Protein AF-A0A9D4WZR3-F1 (afdb_monomer)

Organism: Pisum sativum (NCBI:txid3888)

Solvent-accessible surface area (backbone atoms only — not comparable to full-atom values): 17940 Å² total; per-residue (Å²): 111,93,63,58,81,54,51,70,43,23,72,52,32,34,39,34,33,41,36,28,42,28,35,66,89,17,44,37,60,49,50,39,55,34,47,94,92,49,67,9,50,54,54,55,49,49,51,53,49,43,55,51,22,74,76,64,66,29,48,40,31,41,29,42,32,35,42,44,83,76,41,36,36,33,28,73,51,93,63,86,40,75,34,45,84,41,71,51,97,87,68,50,82,40,65,48,78,59,64,71,46,78,47,85,48,79,80,55,44,58,61,57,52,48,49,24,56,49,42,56,49,57,79,52,86,68,96,65,74,51,65,42,65,28,30,38,42,37,35,45,35,35,36,41,52,59,46,101,84,64,55,64,42,61,8,35,41,36,46,31,36,47,32,33,73,58,76,58,82,80,47,97,53,72,69,70,57,42,54,46,44,52,42,47,50,47,34,55,47,34,44,53,49,33,49,53,35,54,65,67,69,51,90,80,63,57,34,84,72,24,57,62,28,44,75,39,37,44,42,60,63,23,48,19,46,62,46,80,46,76,26,57,36,91,90,41,60,71,53,30,52,53,35,52,54,50,52,63,55,51,70,65,53,64,53,59,61,72,65,75,78,65,72,76,70,72,79,70,79,71,57,62,64,62,53,50,52,54,52,54,56,60,65,69,72,76,80,83,85,89,77,91,86,88,86,91,81,86,83,87,85,89,79,88,78,89,85,91,80,85,89,134

pLDDT: mean 80.52, std 19.66, range [28.06, 97.25]

Nearest PDB structures (foldseek):
  4hna-assembly1_K  TM=9.019E-01  e=5.950E-25  Homo sapiens
  3j8y-assembly1_K  TM=9.102E-01  e=2.055E-24  Homo sapiens
  8ixd-assembly1_Y  TM=9.000E-01  e=1.623E-24  Homo sapiens
  5hnz-assembly1_K  TM=8.900E-01  e=1.138E-23  Drosophila melanogaster
  5hnx-assembly1_K  TM=8.863E-01  e=1.138E-23  Drosophila melanogaster

Mean predicted aligned error: 12.27 Å

Structure (mmCIF, N/CA/C/O backbone):
data_AF-A0A9D4WZR3-F1
#
_entry.id   AF-A0A9D4WZR3-F1
#
loop_
_atom_site.group_PDB
_atom_site.id
_atom_site.type_symbol
_atom_site.label_atom_id
_atom_site.label_alt_id
_atom_site.label_comp_id
_atom_site.label_asym_id
_atom_site.label_entity_id
_atom_site.label_se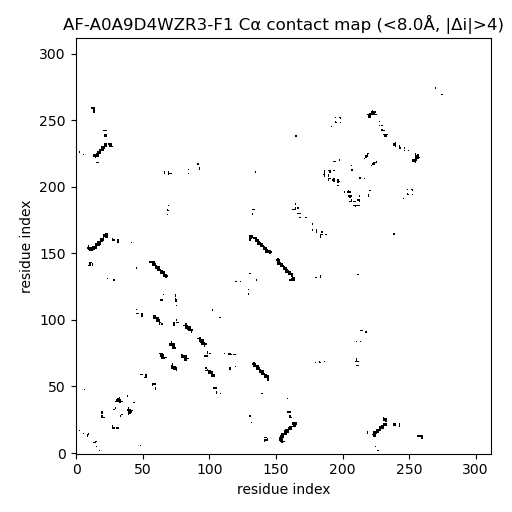q_id
_atom_site.pdbx_PDB_ins_code
_atom_site.Cartn_x
_atom_site.Cartn_y
_atom_site.Cartn_z
_atom_site.occupancy
_atom_site.B_iso_or_equiv
_atom_site.auth_seq_id
_atom_site.auth_comp_id
_atom_site.auth_asym_id
_atom_site.auth_atom_id
_atom_site.pdbx_PDB_model_num
ATOM 1 N N . THR A 1 1 ? -11.201 14.127 -3.549 1.00 56.31 1 THR A N 1
ATOM 2 C CA . THR A 1 1 ? -10.221 13.131 -4.036 1.00 56.31 1 THR A CA 1
ATOM 3 C C . THR A 1 1 ? -10.887 11.768 -4.080 1.00 56.31 1 THR A C 1
ATOM 5 O O . THR A 1 1 ? -11.702 11.494 -3.209 1.00 56.31 1 THR A O 1
ATOM 8 N N . GLU A 1 2 ? -10.550 10.917 -5.052 1.00 74.94 2 GLU A N 1
ATOM 9 C CA . GLU A 1 2 ? -11.117 9.557 -5.239 1.00 74.94 2 GLU A CA 1
ATOM 10 C C . GLU A 1 2 ? -10.943 8.620 -4.025 1.00 74.94 2 GLU A C 1
ATOM 12 O O . GLU A 1 2 ? -11.621 7.607 -3.901 1.00 74.94 2 GLU A O 1
ATOM 17 N N . VAL A 1 3 ? -10.058 8.977 -3.088 1.00 78.50 3 VAL A N 1
ATOM 18 C CA . VAL A 1 3 ? -9.842 8.254 -1.824 1.00 78.50 3 VAL A CA 1
ATOM 19 C C . VAL A 1 3 ? -10.892 8.614 -0.760 1.00 78.50 3 VAL A C 1
ATOM 21 O O . VAL A 1 3 ? -11.235 7.789 0.084 1.00 78.50 3 VAL A O 1
ATOM 24 N N . SER A 1 4 ? -11.449 9.830 -0.796 1.00 81.12 4 SER A N 1
ATOM 25 C CA . SER A 1 4 ? -12.407 10.321 0.208 1.00 81.12 4 SER A CA 1
ATOM 26 C C . SER A 1 4 ? -13.653 9.430 0.369 1.00 81.12 4 SER A C 1
ATOM 28 O O . SER A 1 4 ? -14.014 9.162 1.514 1.00 81.12 4 SER A O 1
ATOM 30 N N . PRO A 1 5 ? -14.259 8.873 -0.701 1.00 83.94 5 PRO A N 1
ATOM 31 C CA . PRO A 1 5 ? -15.381 7.939 -0.577 1.00 83.94 5 PRO A CA 1
ATOM 32 C C . PRO A 1 5 ? -15.050 6.627 0.148 1.00 83.94 5 PRO A C 1
ATOM 34 O O . PRO A 1 5 ? -15.957 5.932 0.597 1.00 83.94 5 PRO A O 1
ATOM 37 N N . MET A 1 6 ? -13.771 6.248 0.259 1.00 83.69 6 MET A N 1
ATOM 38 C CA . MET A 1 6 ? -13.356 5.028 0.964 1.00 83.69 6 MET A CA 1
ATOM 39 C C . MET A 1 6 ? -13.276 5.245 2.483 1.00 83.69 6 MET A C 1
ATOM 41 O O . MET A 1 6 ? -13.465 4.293 3.239 1.00 83.69 6 MET A O 1
ATOM 45 N N . MET A 1 7 ? -13.056 6.490 2.923 1.00 84.62 7 MET A N 1
ATOM 46 C CA . MET A 1 7 ? -12.806 6.851 4.325 1.00 84.62 7 MET A CA 1
ATOM 47 C C . MET A 1 7 ? -13.918 6.418 5.285 1.00 84.62 7 MET A C 1
ATOM 49 O O . MET A 1 7 ? -13.602 5.727 6.252 1.00 84.62 7 MET A O 1
ATOM 53 N N . PRO A 1 8 ? -15.213 6.694 5.028 1.00 87.38 8 PRO A N 1
ATOM 54 C CA . PRO A 1 8 ? -16.275 6.313 5.961 1.00 87.38 8 PRO A CA 1
ATOM 55 C C . PRO A 1 8 ? -16.384 4.800 6.183 1.00 87.38 8 PRO A C 1
ATOM 57 O O . PRO A 1 8 ? -16.833 4.348 7.232 1.00 87.38 8 PRO A O 1
ATOM 60 N N . HIS A 1 9 ? -15.977 3.986 5.208 1.00 89.12 9 HIS A N 1
ATOM 61 C CA . HIS A 1 9 ? -16.064 2.531 5.325 1.00 89.12 9 HIS A CA 1
ATOM 62 C C . HIS A 1 9 ? -14.989 1.951 6.243 1.00 89.12 9 HIS A C 1
ATOM 64 O O . HIS A 1 9 ? -15.235 0.929 6.878 1.00 89.12 9 HIS A O 1
ATOM 70 N N . ILE A 1 10 ? -13.844 2.622 6.374 1.00 91.62 10 ILE A N 1
ATOM 71 C CA . ILE A 1 10 ? -12.780 2.214 7.298 1.00 91.62 10 ILE A CA 1
ATOM 72 C C . ILE A 1 10 ? -13.279 2.274 8.746 1.00 91.62 10 ILE A C 1
ATOM 74 O O . ILE A 1 10 ? -13.073 1.334 9.506 1.00 91.62 10 ILE A O 1
ATOM 78 N N . PHE A 1 11 ? -14.050 3.303 9.104 1.00 91.19 11 PHE A N 1
ATOM 79 C CA . PHE A 1 11 ? -14.678 3.418 10.429 1.00 91.19 11 PHE A CA 1
ATOM 80 C C . PHE A 1 11 ? -15.753 2.357 10.700 1.00 91.19 11 PHE A C 1
ATOM 82 O O . PHE A 1 11 ? -16.102 2.116 11.849 1.00 91.19 11 PHE A O 1
ATOM 89 N N . ASN A 1 12 ? -16.241 1.689 9.653 1.00 89.25 12 ASN A N 1
ATOM 90 C CA . ASN A 1 12 ? -17.168 0.564 9.755 1.00 89.25 12 ASN A CA 1
ATOM 91 C C . ASN A 1 12 ? -16.445 -0.797 9.724 1.00 89.25 12 ASN A C 1
ATOM 93 O O . ASN A 1 12 ? -17.082 -1.826 9.533 1.00 89.25 12 ASN A O 1
ATOM 97 N N . GLY A 1 13 ? -15.117 -0.832 9.863 1.00 89.50 13 GLY A N 1
ATOM 98 C CA . GLY A 1 13 ? -14.352 -2.080 9.852 1.00 89.50 13 GLY A CA 1
ATOM 99 C C . GLY A 1 13 ? -14.045 -2.637 8.461 1.00 89.50 13 GLY A C 1
ATOM 100 O O . GLY A 1 13 ? -13.596 -3.774 8.343 1.00 89.50 13 GLY A O 1
ATOM 101 N N . CYS A 1 14 ? -14.282 -1.876 7.387 1.00 90.81 14 CYS A N 1
ATOM 102 C CA . CYS A 1 14 ? -13.879 -2.299 6.049 1.00 90.81 14 CYS A CA 1
ATOM 103 C C . CYS A 1 14 ? -12.402 -1.983 5.791 1.00 90.81 14 CYS A C 1
ATOM 105 O O . CYS A 1 14 ? -11.889 -0.938 6.190 1.00 90.81 14 CYS A O 1
ATOM 107 N N . ASN A 1 15 ? -11.747 -2.852 5.024 1.00 92.56 15 ASN A N 1
ATOM 108 C CA . ASN A 1 15 ? -10.401 -2.595 4.531 1.00 92.56 15 ASN A CA 1
ATOM 109 C C . ASN A 1 15 ? -10.446 -1.847 3.194 1.00 92.56 15 ASN A C 1
ATOM 111 O O . ASN A 1 15 ? -11.324 -2.068 2.351 1.00 92.56 15 ASN A O 1
ATOM 115 N N . ALA A 1 16 ? -9.479 -0.959 3.012 1.00 94.19 16 ALA A N 1
ATOM 116 C CA . ALA A 1 16 ? -9.240 -0.214 1.794 1.00 94.19 16 ALA A CA 1
ATOM 117 C C . ALA A 1 16 ? -7.743 -0.215 1.480 1.00 94.19 16 ALA A C 1
ATOM 119 O O . ALA A 1 16 ? -6.901 -0.158 2.373 1.00 94.19 16 ALA A O 1
ATOM 120 N N . THR A 1 17 ? -7.406 -0.240 0.200 1.00 94.81 17 THR A N 1
ATOM 121 C CA . THR A 1 17 ? -6.033 -0.208 -0.286 1.00 94.81 17 THR A CA 1
ATOM 122 C C . THR A 1 17 ? -5.936 0.765 -1.446 1.00 94.81 17 THR A C 1
ATOM 124 O O . THR A 1 17 ? -6.691 0.670 -2.411 1.00 94.81 17 THR A O 1
ATOM 127 N N . VAL A 1 18 ? -4.982 1.684 -1.372 1.00 96.00 18 VAL A N 1
ATOM 128 C CA . VAL A 1 18 ? -4.597 2.563 -2.472 1.00 96.00 18 VAL A CA 1
ATOM 129 C C . VAL A 1 18 ? -3.141 2.277 -2.785 1.00 96.00 18 VAL A C 1
ATOM 131 O O . VAL A 1 18 ? -2.300 2.335 -1.891 1.00 96.00 18 VAL A O 1
ATOM 134 N N . PHE A 1 19 ? -2.824 1.973 -4.039 1.00 95.25 19 PHE A N 1
ATOM 135 C CA . PHE A 1 19 ? -1.441 1.752 -4.452 1.00 95.25 19 PHE A CA 1
ATOM 136 C C . PHE A 1 19 ? -1.088 2.568 -5.691 1.00 95.25 19 PHE A C 1
ATOM 138 O O . PHE A 1 19 ? -1.876 2.660 -6.633 1.00 95.25 19 PHE A O 1
ATOM 145 N N . ALA A 1 20 ? 0.099 3.169 -5.678 1.00 95.75 20 ALA A N 1
ATOM 146 C CA . ALA A 1 20 ? 0.645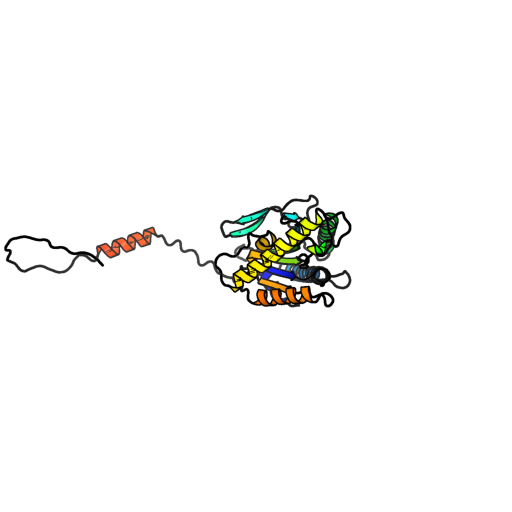 3.927 -6.795 1.00 95.75 20 ALA A CA 1
ATOM 147 C C . ALA A 1 20 ? 1.547 3.014 -7.628 1.00 95.75 20 ALA A C 1
ATOM 149 O O . ALA A 1 20 ? 2.386 2.300 -7.083 1.00 95.75 20 ALA A O 1
ATOM 150 N N . TYR A 1 21 ? 1.368 3.028 -8.948 1.00 95.00 21 TYR A N 1
ATOM 151 C CA . TYR A 1 21 ? 2.077 2.153 -9.879 1.00 95.00 21 TYR A CA 1
ATOM 152 C C . TYR A 1 21 ? 2.517 2.921 -11.126 1.00 95.00 21 TYR A C 1
ATOM 154 O O . TYR A 1 21 ? 1.736 3.678 -11.695 1.00 95.00 21 TYR A O 1
ATOM 162 N N . GLY A 1 22 ? 3.754 2.698 -11.564 1.00 93.44 22 GLY A N 1
ATOM 163 C CA . GLY A 1 22 ? 4.367 3.389 -12.698 1.00 93.44 22 GLY A CA 1
ATOM 164 C C . GLY A 1 22 ? 5.893 3.376 -12.628 1.00 93.44 22 GLY A C 1
ATOM 165 O O . GLY A 1 22 ? 6.477 2.899 -11.648 1.00 93.44 22 GLY A O 1
ATOM 166 N N . ALA A 1 23 ? 6.542 3.940 -13.642 1.00 90.44 23 ALA A N 1
ATOM 167 C CA . ALA A 1 23 ? 8.002 3.960 -13.743 1.00 90.44 23 ALA A CA 1
ATOM 168 C C . ALA A 1 23 ? 8.643 4.841 -12.665 1.00 90.44 23 ALA A C 1
ATOM 170 O O . ALA A 1 23 ? 7.982 5.681 -12.037 1.00 90.44 23 ALA A O 1
ATOM 171 N N . THR A 1 24 ? 9.925 4.659 -12.391 1.00 88.12 24 THR A N 1
ATOM 172 C CA . THR A 1 24 ? 10.701 5.599 -11.574 1.00 88.12 24 THR A CA 1
ATOM 173 C C . THR A 1 24 ? 10.609 7.011 -12.157 1.00 88.12 24 THR A C 1
ATOM 175 O O . THR A 1 24 ? 10.517 7.208 -13.363 1.00 88.12 24 THR A O 1
ATOM 178 N N . GLY A 1 25 ? 10.487 8.015 -11.286 1.00 86.62 25 GLY A N 1
ATOM 179 C CA . GLY A 1 25 ? 10.268 9.403 -11.711 1.00 86.62 25 GLY A CA 1
ATOM 180 C C . GLY A 1 25 ? 8.856 9.739 -12.220 1.00 86.62 25 GLY A C 1
ATOM 181 O O . GLY A 1 25 ? 8.561 10.911 -12.414 1.00 86.62 25 GLY A O 1
ATOM 182 N N . SER A 1 26 ? 7.935 8.774 -12.359 1.00 91.12 26 SER A N 1
ATOM 183 C CA . SER A 1 26 ? 6.552 9.044 -12.816 1.00 91.12 26 SER A CA 1
ATOM 184 C C . SER A 1 26 ? 5.646 9.753 -11.795 1.00 91.12 26 SER A C 1
ATOM 186 O O . SER A 1 26 ? 4.499 10.065 -12.105 1.00 91.12 26 SER A O 1
ATOM 188 N N . GLY A 1 27 ? 6.126 9.992 -10.568 1.00 92.44 27 GLY A N 1
ATOM 189 C CA . GLY A 1 27 ? 5.372 10.700 -9.526 1.00 92.44 27 GLY A CA 1
ATOM 190 C C . GLY A 1 27 ? 4.633 9.819 -8.511 1.00 92.44 27 GLY A C 1
ATOM 191 O O . GLY A 1 27 ? 3.780 10.334 -7.790 1.00 92.44 27 GLY A O 1
ATOM 192 N N . LYS A 1 28 ? 4.963 8.522 -8.392 1.00 94.12 28 LYS A N 1
ATOM 193 C CA . LYS A 1 28 ? 4.389 7.615 -7.369 1.00 94.12 28 LYS A CA 1
ATOM 194 C C . LYS A 1 28 ? 4.551 8.157 -5.944 1.00 94.12 28 LYS A C 1
ATOM 196 O O . LYS A 1 28 ? 3.568 8.442 -5.262 1.00 94.12 28 LYS A O 1
ATOM 201 N N . THR A 1 29 ? 5.797 8.394 -5.540 1.00 92.62 29 THR A N 1
ATOM 202 C CA . THR A 1 29 ? 6.142 8.908 -4.211 1.00 92.62 29 THR A CA 1
ATOM 203 C C . THR A 1 29 ? 5.629 10.327 -3.993 1.00 92.62 29 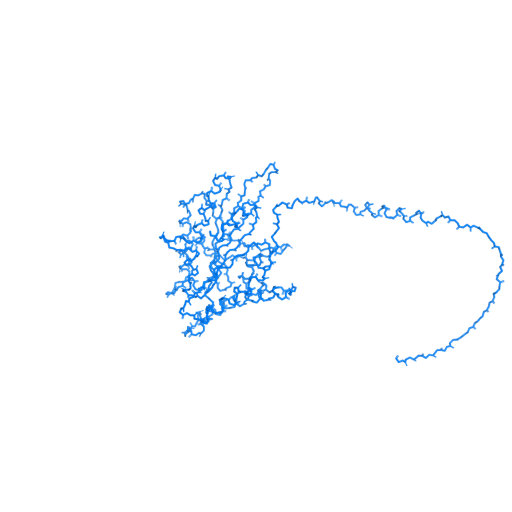THR A C 1
ATOM 205 O O . THR A 1 29 ? 5.145 10.628 -2.908 1.00 92.62 29 THR A O 1
ATOM 208 N N . TYR A 1 30 ? 5.639 11.180 -5.024 1.00 93.69 30 TYR A N 1
ATOM 209 C CA . TYR A 1 30 ? 5.023 12.510 -4.950 1.00 93.69 30 TYR A CA 1
ATOM 210 C C . TYR A 1 30 ? 3.512 12.415 -4.691 1.00 93.69 30 TYR A C 1
ATOM 212 O O . TYR A 1 30 ? 2.975 13.133 -3.861 1.00 93.69 30 TYR A O 1
ATOM 220 N N . THR A 1 31 ? 2.822 11.472 -5.330 1.00 95.06 31 THR A N 1
ATOM 221 C CA . THR A 1 31 ? 1.384 11.270 -5.111 1.00 95.06 31 THR A CA 1
ATOM 222 C C . THR A 1 31 ? 1.095 10.727 -3.709 1.00 95.06 31 THR A C 1
ATOM 224 O O . THR A 1 31 ? 0.155 11.171 -3.049 1.00 95.06 31 THR A O 1
ATOM 227 N N . MET A 1 32 ? 1.899 9.771 -3.235 1.00 95.06 32 MET A N 1
ATOM 228 C CA . MET A 1 32 ? 1.687 9.132 -1.934 1.00 95.06 32 MET A CA 1
ATOM 229 C C . MET A 1 32 ? 2.146 9.990 -0.756 1.00 95.06 32 MET A C 1
ATOM 231 O O . MET A 1 32 ? 1.374 10.215 0.173 1.00 95.06 32 MET A O 1
ATOM 235 N N . GLN A 1 33 ? 3.385 10.471 -0.778 1.00 93.56 33 GLN A N 1
ATOM 236 C CA . GLN A 1 33 ? 4.000 11.218 0.322 1.00 93.56 33 GLN A CA 1
ATOM 237 C C . GLN A 1 33 ? 3.812 12.728 0.147 1.00 93.56 33 GLN A C 1
ATOM 239 O O . GLN A 1 33 ? 3.424 13.409 1.099 1.00 93.56 33 GLN A O 1
ATOM 244 N N . GLY A 1 34 ? 4.006 13.223 -1.079 1.00 92.31 34 GLY A N 1
ATOM 245 C CA . GLY A 1 34 ? 4.014 14.650 -1.401 1.00 92.31 34 GLY A CA 1
ATOM 246 C C . GLY A 1 34 ? 5.301 15.353 -0.992 1.00 92.31 34 GLY A C 1
ATOM 247 O O . GLY A 1 34 ? 6.332 14.723 -0.758 1.00 92.31 34 GLY A O 1
ATOM 248 N N . THR A 1 35 ? 5.221 16.674 -0.921 1.00 90.19 35 THR A N 1
ATOM 249 C CA . THR A 1 35 ? 6.244 17.568 -0.370 1.00 90.19 35 THR A CA 1
ATOM 250 C C . THR A 1 35 ? 5.664 18.334 0.820 1.00 90.19 35 THR A C 1
ATOM 252 O O . THR A 1 35 ? 4.466 18.253 1.089 1.00 90.19 35 THR A O 1
ATOM 255 N N . GLU A 1 36 ? 6.497 19.094 1.533 1.00 86.00 36 GLU A N 1
ATOM 256 C CA . GLU A 1 36 ? 6.031 19.955 2.632 1.00 86.00 36 GLU A CA 1
ATOM 257 C C . GLU A 1 36 ? 5.012 21.003 2.152 1.00 86.00 36 GLU A C 1
ATOM 259 O O . GLU A 1 36 ? 4.016 21.257 2.823 1.00 86.00 36 GLU A O 1
ATOM 264 N N . GLU A 1 37 ? 5.217 21.559 0.956 1.00 90.94 37 GLU A N 1
ATOM 265 C CA . GLU A 1 37 ? 4.302 22.527 0.334 1.00 90.94 37 GLU A CA 1
ATOM 266 C C . GLU A 1 37 ? 3.055 21.863 -0.273 1.00 90.94 37 GLU A C 1
ATOM 268 O O . GLU A 1 37 ? 1.977 22.461 -0.336 1.00 90.94 37 GLU A O 1
ATOM 273 N N . HIS A 1 38 ? 3.193 20.622 -0.745 1.00 92.12 38 HIS A N 1
ATOM 274 C CA . HIS A 1 38 ? 2.149 19.878 -1.445 1.00 92.12 38 HIS A CA 1
ATOM 275 C C . HIS A 1 38 ? 1.978 18.489 -0.819 1.00 92.12 38 HIS A C 1
ATOM 277 O O . HIS A 1 38 ? 2.527 17.510 -1.337 1.00 92.12 38 HIS A O 1
ATOM 283 N N . PRO A 1 39 ? 1.227 18.379 0.294 1.00 92.94 39 PRO A N 1
ATOM 284 C CA . PRO A 1 39 ? 1.064 17.120 1.009 1.00 92.94 39 PRO A CA 1
ATOM 285 C C . PRO A 1 39 ? 0.380 16.061 0.138 1.00 92.94 39 PRO A C 1
ATOM 287 O O . PRO A 1 39 ? -0.642 16.316 -0.502 1.00 92.94 39 PRO A O 1
ATOM 290 N N . GLY A 1 40 ? 0.941 14.852 0.141 1.00 94.75 40 GLY A N 1
ATOM 291 C CA . GLY A 1 40 ? 0.429 13.719 -0.625 1.00 94.75 40 GLY A CA 1
ATOM 292 C C . GLY A 1 40 ? -0.728 12.998 0.064 1.00 94.75 40 GLY A C 1
ATOM 293 O O . GLY A 1 40 ? -1.193 13.375 1.144 1.00 94.75 40 GLY A O 1
ATOM 294 N N . LEU A 1 41 ? -1.179 11.905 -0.555 1.00 94.81 41 LEU A N 1
ATOM 295 C CA . LEU A 1 41 ? -2.318 11.116 -0.084 1.00 94.81 41 LEU A CA 1
ATOM 296 C C . LEU A 1 41 ? -2.176 10.631 1.362 1.00 94.81 41 LEU A C 1
ATOM 298 O O . LEU A 1 41 ? -3.174 10.628 2.072 1.00 94.81 41 LEU A O 1
ATOM 302 N N . ILE A 1 42 ? -0.976 10.255 1.809 1.00 95.19 42 ILE A N 1
ATOM 303 C CA . ILE A 1 42 ? -0.722 9.783 3.178 1.00 95.19 42 ILE A CA 1
ATOM 304 C C . ILE A 1 42 ? -1.045 10.872 4.207 1.00 95.19 42 ILE A C 1
ATOM 306 O O . ILE A 1 42 ? -1.818 10.629 5.133 1.00 95.19 42 ILE A O 1
ATOM 310 N N . HIS A 1 43 ? -0.509 12.080 4.022 1.00 94.56 43 HIS A N 1
ATOM 311 C CA . HIS A 1 43 ? -0.742 13.208 4.928 1.00 94.56 43 HIS A CA 1
ATOM 312 C C . HIS A 1 43 ? -2.221 13.616 4.945 1.00 94.56 43 HIS A C 1
ATOM 314 O O . HIS A 1 43 ? -2.809 13.805 6.011 1.00 94.56 43 HIS A O 1
ATOM 320 N N . LEU A 1 44 ? -2.840 13.699 3.762 1.00 93.94 44 LEU A N 1
ATOM 321 C CA . LEU A 1 44 ? -4.250 14.067 3.617 1.00 93.94 44 LEU A CA 1
ATOM 322 C C . LEU A 1 44 ? -5.189 13.013 4.227 1.00 93.94 44 LEU A C 1
ATOM 324 O O . LEU A 1 44 ? -6.158 13.365 4.900 1.00 93.94 44 LEU A O 1
ATOM 328 N N . ALA A 1 45 ? -4.896 11.726 4.016 1.00 94.56 45 ALA A N 1
ATOM 329 C CA . ALA A 1 45 ? -5.629 10.609 4.604 1.00 94.56 45 ALA A CA 1
ATOM 330 C C . ALA A 1 45 ? -5.546 10.635 6.130 1.00 94.56 45 ALA A C 1
ATOM 332 O O . ALA A 1 45 ? -6.576 10.560 6.797 1.00 94.56 45 ALA A O 1
ATOM 333 N N . MET A 1 46 ? -4.336 10.785 6.674 1.00 94.88 46 MET A N 1
ATOM 334 C CA . MET A 1 46 ? -4.126 10.798 8.117 1.00 94.88 46 MET A CA 1
ATOM 335 C C . MET A 1 46 ? -4.840 11.974 8.783 1.00 94.88 46 MET A C 1
ATOM 337 O O . MET A 1 46 ? -5.546 11.777 9.768 1.00 94.88 46 MET A O 1
ATOM 341 N N . SER A 1 47 ? -4.721 13.179 8.218 1.00 94.06 47 SER A N 1
ATOM 342 C CA . SER A 1 47 ? -5.401 14.369 8.737 1.00 94.06 47 SER A CA 1
ATOM 343 C C . SER A 1 47 ? -6.920 14.170 8.815 1.00 94.06 47 SER A C 1
ATOM 345 O O . SER A 1 47 ? -7.532 14.465 9.843 1.00 94.06 47 SER A O 1
ATOM 347 N N . ASN A 1 48 ? -7.524 13.602 7.766 1.00 93.56 48 ASN A N 1
ATOM 348 C CA . ASN A 1 48 ? -8.959 13.330 7.730 1.00 93.56 48 ASN A CA 1
ATOM 349 C C . ASN A 1 48 ? -9.369 12.246 8.743 1.00 93.56 48 ASN A C 1
ATOM 351 O O . ASN A 1 48 ? -10.331 12.427 9.487 1.00 93.56 48 ASN A O 1
ATOM 355 N N . ILE A 1 49 ? -8.607 11.150 8.822 1.00 94.44 49 ILE A N 1
ATOM 356 C CA . ILE A 1 49 ? -8.868 10.057 9.766 1.00 94.44 49 ILE A CA 1
ATOM 357 C C . ILE A 1 49 ? -8.774 10.553 11.210 1.00 94.44 49 ILE A C 1
ATOM 359 O O . ILE A 1 49 ? -9.688 10.297 11.986 1.00 94.44 49 ILE A O 1
ATOM 363 N N . ILE A 1 50 ? -7.726 11.302 11.569 1.00 94.44 50 ILE A N 1
ATOM 364 C CA . ILE A 1 50 ? -7.573 11.874 12.916 1.00 94.44 50 ILE A CA 1
ATOM 365 C C . ILE A 1 50 ? -8.759 12.782 13.251 1.00 94.44 50 ILE A C 1
ATOM 367 O O . ILE A 1 50 ? -9.326 12.659 14.335 1.00 94.44 50 ILE A O 1
ATOM 371 N N . TYR A 1 51 ? -9.173 13.648 12.321 1.00 93.56 51 TYR A N 1
ATOM 372 C CA . TYR A 1 51 ? -10.327 14.524 12.521 1.00 93.56 51 TYR A CA 1
ATOM 373 C C . TYR A 1 51 ? -11.612 13.731 12.821 1.00 93.56 51 TYR A C 1
ATOM 375 O O . TYR A 1 51 ? -12.343 14.053 13.756 1.00 93.56 51 TYR A O 1
ATOM 383 N N . ILE A 1 52 ? -11.883 12.652 12.079 1.00 92.31 52 ILE A N 1
ATOM 384 C CA . ILE A 1 52 ? -13.054 11.799 12.332 1.00 92.31 52 ILE A CA 1
ATOM 385 C C . ILE A 1 52 ? -12.898 11.016 13.647 1.00 92.31 52 ILE A C 1
ATOM 387 O O . ILE A 1 52 ? -13.864 10.890 14.402 1.00 92.31 52 ILE A O 1
ATOM 391 N N . CYS A 1 53 ? -11.701 10.520 13.966 1.00 92.62 53 CYS A N 1
ATOM 392 C CA . CYS A 1 53 ? -11.425 9.836 15.231 1.00 92.62 53 CYS A CA 1
ATOM 393 C C . CYS A 1 53 ? -11.693 10.738 16.440 1.00 92.62 53 CYS A C 1
ATOM 395 O O . CYS A 1 53 ? -12.341 10.300 17.386 1.00 92.62 53 CYS A O 1
ATOM 397 N N . GLN A 1 54 ? -11.302 12.013 16.381 1.00 91.56 54 GLN A N 1
ATOM 398 C CA . GLN A 1 54 ? -11.589 12.989 17.437 1.00 91.56 54 GLN A CA 1
ATOM 399 C C . GLN A 1 54 ? -13.094 13.212 17.647 1.00 91.56 54 GLN A C 1
ATOM 401 O O . GLN A 1 54 ? -13.535 13.381 18.780 1.00 91.56 54 GLN A O 1
ATOM 406 N N . ASN A 1 55 ? -13.889 13.151 16.577 1.00 90.50 55 ASN A N 1
ATOM 407 C CA . ASN A 1 55 ? -15.344 13.309 16.650 1.00 90.50 55 ASN A CA 1
ATOM 408 C C . ASN A 1 55 ? -16.086 12.034 17.089 1.00 90.50 55 ASN A C 1
ATOM 410 O O . ASN A 1 55 ? -17.211 12.117 17.573 1.00 90.50 55 ASN A O 1
ATOM 414 N N . THR A 1 56 ? -15.489 10.855 16.896 1.00 89.38 56 THR A N 1
ATOM 415 C CA . THR A 1 56 ? -16.131 9.548 17.154 1.00 89.38 56 THR A CA 1
ATOM 416 C C . THR A 1 56 ? -15.597 8.832 18.396 1.00 89.38 56 THR A C 1
ATOM 418 O O . THR A 1 56 ? -16.191 7.852 18.838 1.00 89.38 56 THR A O 1
ATOM 421 N N . GLY A 1 57 ? -14.472 9.287 18.954 1.00 89.12 57 GLY A N 1
ATOM 422 C CA . GLY A 1 57 ? -13.746 8.600 20.027 1.00 89.12 57 GLY A CA 1
ATOM 423 C C . GLY A 1 57 ? -12.950 7.374 19.562 1.00 89.12 57 GLY A C 1
ATOM 424 O O . GLY A 1 57 ? -12.397 6.658 20.395 1.00 89.12 57 GLY A O 1
ATOM 425 N N . SER A 1 58 ? -12.895 7.110 18.251 1.00 93.62 58 SER A N 1
ATOM 426 C CA . SER A 1 58 ? -12.130 5.995 17.678 1.00 93.62 58 SER A CA 1
ATOM 427 C C . SER A 1 58 ? -10.624 6.203 17.871 1.00 93.62 58 SER A C 1
ATOM 429 O O . SER A 1 58 ? -10.144 7.333 17.965 1.00 93.62 58 SER A O 1
ATOM 431 N N . THR A 1 59 ? -9.857 5.114 17.889 1.00 94.06 59 THR A N 1
ATOM 432 C CA . THR A 1 59 ? -8.393 5.163 18.035 1.00 94.06 59 THR A CA 1
ATOM 433 C C . THR A 1 59 ? -7.694 4.820 16.725 1.00 94.06 59 THR A C 1
ATOM 435 O O . THR A 1 59 ? -8.119 3.918 16.001 1.00 94.06 59 THR A O 1
ATOM 438 N N . THR A 1 60 ? -6.606 5.528 16.424 1.00 96.12 60 THR A N 1
ATOM 439 C CA . THR A 1 60 ? -5.816 5.330 15.202 1.00 96.12 60 THR A CA 1
ATOM 440 C C . THR A 1 60 ? -4.439 4.782 15.542 1.00 96.12 60 THR A C 1
ATOM 442 O O . THR A 1 60 ? -3.760 5.294 16.430 1.00 96.12 60 THR A O 1
ATOM 445 N N . HIS A 1 61 ? -4.010 3.769 14.794 1.00 96.75 61 HIS A N 1
ATOM 446 C CA . HIS A 1 61 ? -2.674 3.189 14.869 1.00 96.75 61 HIS A CA 1
ATOM 447 C C . HIS A 1 61 ? -2.005 3.250 13.500 1.00 96.75 61 HIS A C 1
ATOM 449 O O . HIS A 1 61 ? -2.645 3.019 12.471 1.00 96.75 61 HIS A O 1
ATOM 455 N N . LEU A 1 62 ? -0.709 3.531 13.496 1.00 97.25 62 LEU A N 1
ATOM 456 C CA . LEU A 1 62 ? 0.123 3.609 12.311 1.00 97.25 62 LEU A CA 1
ATOM 457 C C . LEU A 1 62 ? 1.119 2.451 12.294 1.00 97.25 62 LEU A C 1
ATOM 459 O O . LEU A 1 62 ? 1.809 2.189 13.278 1.00 97.25 62 LEU A O 1
ATOM 463 N N . SER A 1 63 ? 1.231 1.800 11.146 1.00 96.62 63 SER A N 1
ATOM 464 C CA . SER A 1 63 ? 2.301 0.856 10.842 1.00 96.62 63 SER A CA 1
ATOM 465 C C . SER A 1 63 ? 2.965 1.273 9.539 1.00 96.62 63 SER A C 1
ATOM 467 O O . SER A 1 63 ? 2.284 1.688 8.603 1.00 96.62 63 SER A O 1
ATOM 469 N N . TYR A 1 64 ? 4.284 1.140 9.441 1.00 96.00 64 TYR A N 1
ATOM 470 C CA . TYR A 1 64 ? 4.999 1.396 8.195 1.00 96.00 64 TYR A CA 1
ATOM 471 C C . TYR A 1 64 ? 6.091 0.352 8.018 1.00 96.00 64 TYR A C 1
ATOM 473 O O . TYR A 1 64 ? 6.909 0.141 8.908 1.00 96.00 64 TYR A O 1
ATOM 481 N N . TYR A 1 65 ? 6.081 -0.322 6.876 1.00 94.88 65 TYR A N 1
ATOM 482 C CA . TYR A 1 65 ? 7.063 -1.338 6.541 1.00 94.88 65 TYR A CA 1
ATOM 483 C C . TYR A 1 65 ? 7.402 -1.285 5.057 1.00 94.88 65 TYR A C 1
ATOM 485 O O . TYR A 1 65 ? 6.674 -0.698 4.251 1.00 94.88 65 TYR A O 1
ATOM 493 N N . GLU A 1 66 ? 8.509 -1.913 4.687 1.00 93.19 66 GLU A N 1
ATOM 494 C CA . GLU A 1 66 ? 8.882 -2.090 3.290 1.00 93.19 66 GLU A CA 1
ATOM 495 C C . GLU A 1 66 ? 9.002 -3.558 2.903 1.00 93.19 66 GLU A C 1
ATOM 497 O O . GLU A 1 66 ? 9.349 -4.413 3.718 1.00 93.19 66 GLU A O 1
ATOM 502 N N . VAL A 1 67 ? 8.735 -3.836 1.629 1.00 93.12 67 VAL A N 1
ATOM 503 C CA . VAL A 1 67 ? 9.064 -5.102 0.980 1.00 93.12 67 VAL A CA 1
ATOM 504 C C . VAL A 1 67 ? 10.292 -4.878 0.110 1.00 93.12 67 VAL A C 1
ATOM 506 O O . VAL A 1 67 ? 10.215 -4.238 -0.942 1.00 93.12 67 VAL A O 1
ATOM 509 N N . TYR A 1 68 ? 11.419 -5.432 0.541 1.00 89.50 68 TYR A N 1
ATOM 510 C CA . TYR A 1 68 ? 12.707 -5.335 -0.135 1.00 89.50 68 TYR A CA 1
ATOM 511 C C . TYR A 1 68 ? 13.310 -6.729 -0.302 1.00 89.50 68 TYR A C 1
ATOM 513 O O . TYR A 1 68 ? 13.336 -7.519 0.639 1.00 89.50 68 TYR A O 1
ATOM 521 N N . MET A 1 69 ? 13.761 -7.066 -1.516 1.00 87.50 69 MET A N 1
ATOM 522 C CA . MET A 1 69 ? 14.284 -8.405 -1.839 1.00 87.50 69 MET A CA 1
ATOM 523 C C . MET A 1 69 ? 13.355 -9.567 -1.414 1.00 87.50 69 MET A C 1
ATOM 525 O O . MET A 1 69 ? 13.819 -10.619 -0.979 1.00 87.50 69 MET A O 1
ATOM 529 N N . ASP A 1 70 ? 12.035 -9.387 -1.558 1.00 89.81 70 ASP A N 1
ATOM 530 C CA . ASP A 1 70 ? 11.004 -10.362 -1.148 1.00 89.81 70 ASP A CA 1
ATOM 531 C C . ASP A 1 70 ? 10.992 -10.680 0.368 1.00 89.81 70 ASP A C 1
ATOM 533 O O . ASP A 1 70 ? 10.471 -11.705 0.811 1.00 89.81 70 ASP A O 1
ATOM 537 N N . ARG A 1 71 ? 11.540 -9.770 1.181 1.00 91.25 71 ARG A N 1
ATOM 538 C CA . ARG A 1 71 ? 11.479 -9.769 2.648 1.00 91.25 71 ARG A CA 1
ATOM 539 C C . ARG A 1 71 ? 10.779 -8.509 3.140 1.00 91.25 71 ARG A C 1
ATOM 541 O O . ARG A 1 71 ? 10.788 -7.492 2.453 1.00 91.25 71 ARG A O 1
ATOM 548 N N . CYS A 1 72 ? 10.137 -8.594 4.300 1.00 93.31 72 CYS A N 1
ATOM 549 C CA . CYS A 1 72 ? 9.379 -7.487 4.884 1.00 93.31 72 CYS A CA 1
ATOM 550 C C . CYS A 1 72 ? 10.130 -6.933 6.096 1.00 93.31 72 CYS A C 1
ATOM 552 O O . CYS A 1 72 ? 10.514 -7.714 6.963 1.00 93.31 72 CYS A O 1
ATOM 554 N N . TYR A 1 73 ? 10.306 -5.617 6.181 1.00 92.56 73 TYR A N 1
ATOM 555 C CA . TYR A 1 73 ? 11.038 -4.966 7.270 1.00 92.56 73 TYR A CA 1
ATOM 556 C C . TYR A 1 73 ? 10.225 -3.837 7.881 1.00 92.56 73 TYR A C 1
ATOM 558 O O . TYR A 1 73 ? 9.694 -2.995 7.159 1.00 92.56 73 TYR A O 1
ATOM 566 N N . ASP A 1 74 ? 10.142 -3.823 9.208 1.00 93.94 74 ASP A N 1
ATOM 567 C CA . ASP A 1 74 ? 9.497 -2.744 9.950 1.00 93.94 74 ASP A CA 1
ATOM 568 C C . ASP A 1 74 ? 10.330 -1.453 9.874 1.00 93.94 74 ASP A C 1
ATOM 570 O O . ASP A 1 74 ? 11.537 -1.474 10.127 1.00 93.94 74 ASP A O 1
ATOM 574 N N . LEU A 1 75 ? 9.687 -0.337 9.517 1.00 93.19 75 LEU A N 1
ATOM 575 C CA . LEU A 1 75 ? 10.316 0.979 9.401 1.00 93.19 75 LEU A CA 1
ATOM 576 C C . LEU A 1 75 ? 10.094 1.871 10.632 1.00 93.19 75 LEU A C 1
ATOM 578 O O . LEU A 1 75 ? 10.760 2.897 10.748 1.00 93.19 75 LEU A O 1
ATOM 582 N N . LEU A 1 76 ? 9.194 1.516 11.550 1.00 92.75 76 LEU A N 1
ATOM 583 C CA . LEU A 1 76 ? 8.904 2.276 12.773 1.00 92.75 76 LEU A CA 1
ATOM 584 C C . LEU A 1 76 ? 9.670 1.750 13.995 1.00 92.75 76 LEU A C 1
ATOM 586 O O . LEU A 1 76 ? 9.934 2.518 14.923 1.00 92.75 76 LEU A O 1
ATOM 590 N N . GLU A 1 77 ? 10.203 0.528 13.943 1.00 87.44 77 GLU A N 1
ATOM 591 C CA . GLU A 1 77 ? 11.103 -0.024 14.970 1.00 87.44 77 GLU A CA 1
ATOM 592 C C . GLU A 1 77 ? 12.587 0.312 14.762 1.00 87.44 77 GLU A C 1
ATOM 594 O O . GLU A 1 77 ? 13.115 0.253 13.649 1.00 87.44 77 GLU A O 1
ATOM 599 N N . LEU A 1 78 ? 13.287 0.683 15.844 1.00 79.69 78 LEU A N 1
ATOM 600 C CA . LEU A 1 78 ? 14.715 1.052 15.784 1.00 79.69 78 LEU A CA 1
ATOM 601 C C . LEU A 1 78 ? 15.587 -0.122 15.331 1.00 79.69 78 LEU A C 1
ATOM 603 O O . LEU A 1 78 ? 16.602 0.062 14.659 1.00 79.69 78 LEU A O 1
ATOM 607 N N . LYS A 1 79 ? 15.194 -1.334 15.724 1.00 80.75 79 LYS A N 1
ATOM 608 C CA . LYS A 1 79 ? 15.860 -2.563 15.327 1.00 80.75 79 LYS A CA 1
ATOM 609 C C . LYS A 1 79 ? 15.199 -3.083 14.059 1.00 80.75 79 LYS A C 1
ATOM 611 O O . LYS A 1 79 ? 14.019 -3.424 14.086 1.00 80.75 79 LYS A O 1
ATOM 616 N N . ALA A 1 80 ? 15.986 -3.211 12.991 1.00 72.94 80 ALA A N 1
ATOM 617 C CA . ALA A 1 80 ? 15.554 -3.846 11.752 1.00 72.94 80 ALA A CA 1
ATOM 618 C C . ALA A 1 80 ? 15.076 -5.275 12.048 1.00 72.94 80 ALA A C 1
ATOM 620 O O . ALA A 1 80 ? 15.875 -6.192 12.258 1.00 72.94 80 ALA A O 1
ATOM 621 N N . THR A 1 81 ? 13.759 -5.437 12.121 1.00 79.56 81 THR A N 1
ATOM 622 C CA . THR A 1 81 ? 13.105 -6.695 12.467 1.00 79.56 81 THR A CA 1
ATOM 623 C C . THR A 1 81 ? 12.369 -7.183 11.232 1.00 79.56 81 THR A C 1
ATOM 625 O O . THR A 1 81 ? 11.559 -6.457 10.653 1.00 79.56 81 THR A O 1
ATOM 628 N N . GLU A 1 82 ? 12.695 -8.398 10.789 1.00 90.44 82 GLU A N 1
ATOM 629 C CA . GLU A 1 82 ? 12.017 -9.015 9.651 1.00 90.44 82 GLU A CA 1
ATOM 630 C C . GLU A 1 82 ? 10.599 -9.431 10.068 1.00 90.44 82 GLU A C 1
ATOM 632 O O . GLU A 1 82 ? 10.402 -10.164 11.041 1.00 90.44 82 GLU A O 1
ATOM 637 N N . ILE A 1 83 ? 9.608 -8.956 9.320 1.00 93.81 83 ILE A N 1
ATOM 638 C CA . ILE A 1 83 ? 8.192 -9.237 9.543 1.00 93.81 83 ILE A CA 1
ATOM 639 C C . ILE A 1 83 ? 7.840 -10.557 8.861 1.00 93.81 83 ILE A C 1
ATOM 641 O O . ILE A 1 83 ? 8.084 -10.765 7.670 1.00 93.81 83 ILE A O 1
ATOM 645 N N . SER A 1 84 ? 7.195 -11.451 9.607 1.00 93.31 84 SER A N 1
ATOM 646 C CA . SER A 1 84 ? 6.734 -12.732 9.073 1.00 93.31 84 SER A CA 1
ATOM 647 C C . SER A 1 84 ? 5.328 -12.613 8.486 1.00 93.31 84 SER A C 1
ATOM 649 O O . SER A 1 84 ? 4.384 -12.277 9.196 1.00 93.31 84 SER A O 1
ATOM 651 N N . VAL A 1 85 ? 5.181 -12.945 7.199 1.00 92.44 85 VAL A N 1
ATOM 652 C CA . VAL A 1 85 ? 3.887 -12.990 6.490 1.00 92.44 85 VAL A CA 1
ATOM 653 C C . VAL A 1 85 ? 3.277 -14.391 6.602 1.00 92.44 85 VAL A C 1
ATOM 655 O O . VAL A 1 85 ? 3.733 -15.323 5.922 1.00 92.44 85 VAL A O 1
ATOM 658 N N . LEU A 1 86 ? 2.264 -14.539 7.453 1.00 89.88 86 LEU A N 1
ATOM 659 C CA . LEU A 1 86 ? 1.614 -15.805 7.812 1.00 89.88 86 LEU A CA 1
ATOM 660 C C . LEU A 1 86 ? 0.165 -15.847 7.307 1.00 89.88 86 LEU A C 1
ATOM 662 O O . LEU A 1 86 ? -0.460 -14.802 7.176 1.00 89.88 86 LEU A O 1
ATOM 666 N N . ASP A 1 87 ? -0.343 -17.049 7.032 1.00 86.19 87 ASP A N 1
ATOM 667 C CA . ASP A 1 87 ? -1.767 -17.291 6.757 1.00 86.19 87 ASP A CA 1
ATOM 668 C C . ASP A 1 87 ? -2.424 -17.791 8.059 1.00 86.19 87 ASP A C 1
ATOM 670 O O . ASP A 1 87 ? -1.798 -18.563 8.796 1.00 86.19 87 ASP A O 1
ATOM 674 N N . ASP A 1 88 ? -3.653 -17.372 8.353 1.00 82.94 88 ASP A N 1
ATOM 675 C CA . ASP A 1 88 ? -4.469 -17.991 9.403 1.00 82.94 88 ASP A CA 1
ATOM 676 C C . ASP A 1 88 ? -5.287 -19.188 8.874 1.00 82.94 88 ASP A C 1
ATOM 678 O O . ASP A 1 88 ? -5.110 -19.642 7.740 1.00 82.94 88 ASP A O 1
ATOM 682 N N . GLN A 1 89 ? -6.170 -19.735 9.716 1.00 80.81 89 GLN A N 1
ATOM 683 C CA . GLN A 1 89 ? -7.022 -20.876 9.357 1.00 80.81 89 GLN A CA 1
ATOM 684 C C . GLN A 1 89 ? -8.055 -20.534 8.272 1.00 80.81 89 GLN A C 1
ATOM 686 O O . GLN A 1 89 ? -8.465 -21.424 7.527 1.00 80.81 89 GLN A O 1
ATOM 691 N N . ASP A 1 90 ? -8.429 -19.260 8.159 1.00 76.94 90 ASP A N 1
ATOM 692 C CA . ASP A 1 90 ? -9.387 -18.739 7.185 1.00 76.94 90 ASP A CA 1
ATOM 693 C C . ASP A 1 90 ? -8.692 -18.222 5.907 1.00 76.94 90 ASP A C 1
ATOM 695 O O . ASP A 1 90 ? -9.346 -17.727 4.985 1.00 76.94 90 ASP A O 1
ATOM 699 N N . GLY A 1 91 ? -7.362 -18.355 5.821 1.00 75.69 91 GLY A N 1
ATOM 700 C CA . GLY A 1 91 ? -6.546 -17.905 4.694 1.00 75.69 91 GLY A CA 1
ATOM 701 C C . GLY A 1 91 ? -6.274 -16.396 4.666 1.00 75.69 91 GLY A C 1
ATOM 702 O O . GLY A 1 91 ? -5.816 -15.891 3.639 1.00 75.69 91 GLY A O 1
ATOM 703 N N . GLN A 1 92 ? -6.544 -15.683 5.764 1.00 80.31 92 GLN A N 1
ATOM 704 C CA . GLN A 1 92 ? -6.258 -14.259 5.938 1.00 80.31 92 GLN A CA 1
ATOM 705 C C . GLN A 1 92 ? -4.804 -14.028 6.338 1.00 80.31 92 GLN A C 1
ATOM 707 O O . GLN A 1 92 ? -4.195 -14.786 7.105 1.00 80.31 92 GLN A O 1
ATOM 712 N N . ILE A 1 93 ? -4.245 -12.927 5.846 1.00 87.56 93 ILE A N 1
ATOM 713 C CA . ILE A 1 93 ? -2.824 -12.642 6.003 1.00 87.56 93 ILE A CA 1
ATOM 714 C C . ILE A 1 93 ? -2.554 -11.861 7.281 1.00 87.56 93 ILE A C 1
ATOM 716 O O . ILE A 1 93 ? -3.138 -10.814 7.552 1.00 87.56 93 ILE A O 1
ATOM 720 N N . HIS A 1 94 ? -1.582 -12.359 8.036 1.00 88.50 94 HIS A N 1
ATOM 721 C CA . HIS A 1 94 ? -1.128 -11.790 9.291 1.00 88.50 94 HIS A CA 1
ATOM 722 C C . HIS A 1 94 ? 0.353 -11.418 9.204 1.00 88.50 94 HIS A C 1
ATOM 724 O O . HIS A 1 94 ? 1.207 -12.238 8.860 1.00 88.50 94 HIS A O 1
ATOM 730 N N . LEU A 1 95 ? 0.657 -10.163 9.540 1.00 92.19 95 LEU A N 1
ATOM 731 C CA . LEU A 1 95 ? 2.011 -9.612 9.577 1.00 92.19 95 LEU A CA 1
ATOM 732 C C . LEU A 1 95 ? 2.542 -9.675 11.010 1.00 92.19 95 LEU A C 1
ATOM 734 O O . LEU A 1 95 ? 2.343 -8.762 11.811 1.00 92.19 95 LEU A O 1
ATOM 738 N N . ARG A 1 96 ? 3.190 -10.788 11.361 1.00 92.62 96 ARG A N 1
ATOM 739 C CA . ARG A 1 96 ? 3.729 -10.990 12.709 1.00 92.62 96 ARG A CA 1
ATOM 740 C C . ARG A 1 96 ? 5.032 -10.214 12.875 1.00 92.62 96 ARG A C 1
ATOM 742 O O . ARG A 1 96 ? 5.973 -10.419 12.110 1.00 92.62 96 ARG A O 1
ATOM 749 N N . GLY A 1 97 ? 5.088 -9.399 13.926 1.00 90.69 97 GLY A N 1
ATOM 750 C CA . GLY A 1 97 ? 6.238 -8.549 14.236 1.00 90.69 97 GLY A CA 1
ATOM 751 C C . GLY A 1 97 ? 6.160 -7.147 13.633 1.00 90.69 97 GLY A C 1
ATOM 752 O O . GLY A 1 97 ? 7.120 -6.406 13.778 1.00 90.69 97 GLY A O 1
ATOM 753 N N . LEU A 1 98 ? 5.045 -6.787 12.983 1.00 94.44 98 LEU A N 1
ATOM 754 C CA . LEU A 1 98 ? 4.789 -5.415 12.550 1.00 94.44 98 LEU A CA 1
ATOM 755 C C . LEU A 1 98 ? 4.319 -4.571 13.741 1.00 94.44 98 LEU A C 1
ATOM 757 O O . LEU A 1 98 ? 3.304 -4.886 14.368 1.00 94.44 98 LEU A O 1
ATOM 761 N N . SER A 1 99 ? 5.049 -3.503 14.029 1.00 93.88 99 SER A N 1
ATOM 762 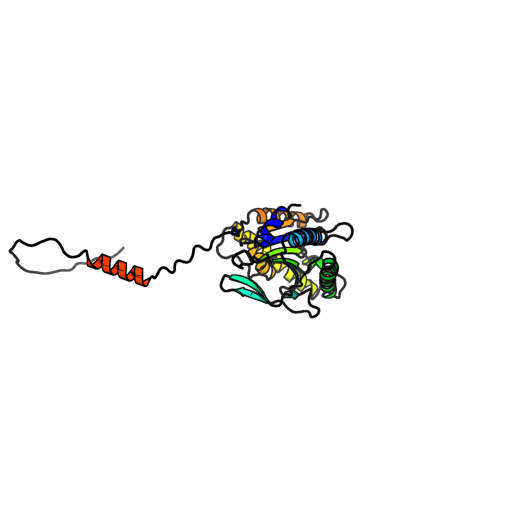C CA . SER A 1 99 ? 4.728 -2.525 15.061 1.00 93.88 99 SER A CA 1
ATOM 763 C C . SER A 1 99 ? 3.475 -1.720 14.716 1.00 93.88 99 SER A C 1
ATOM 765 O O . SER A 1 99 ? 3.145 -1.469 13.552 1.00 93.88 99 SER A O 1
ATOM 767 N N . GLN A 1 100 ? 2.749 -1.325 15.759 1.00 94.81 100 GLN A N 1
ATOM 768 C CA . GLN A 1 100 ? 1.569 -0.470 15.678 1.00 94.81 100 GLN A CA 1
ATOM 769 C C . GLN A 1 100 ? 1.769 0.690 16.645 1.00 94.81 100 GLN A C 1
ATOM 771 O O . GLN A 1 100 ? 1.685 0.515 17.859 1.00 94.81 100 GLN A O 1
ATOM 776 N N . VAL A 1 101 ? 2.067 1.866 16.103 1.00 95.75 101 VAL A N 1
ATOM 777 C CA . VAL A 1 101 ? 2.303 3.080 16.884 1.00 95.75 101 VAL A CA 1
ATOM 778 C C . VAL A 1 101 ? 0.981 3.845 16.989 1.00 95.75 101 VAL A C 1
ATOM 780 O O . VAL A 1 101 ? 0.424 4.201 15.949 1.00 95.75 101 VAL A O 1
ATOM 783 N N . PRO A 1 102 ? 0.431 4.085 18.191 1.00 95.56 102 PRO A N 1
ATOM 784 C CA . PRO A 1 102 ? -0.769 4.901 18.335 1.00 95.56 102 PRO A CA 1
ATOM 785 C C . PRO A 1 102 ? -0.470 6.347 17.926 1.00 95.56 102 PRO A C 1
ATOM 787 O O . PRO A 1 102 ? 0.584 6.883 18.265 1.00 95.56 102 PRO A O 1
ATOM 790 N N . VAL A 1 103 ? -1.389 6.971 17.186 1.00 95.44 103 VAL A N 1
ATOM 791 C CA . VAL A 1 103 ? -1.277 8.378 16.777 1.00 95.44 103 VAL A CA 1
ATOM 792 C C . VAL A 1 103 ? -2.611 9.069 17.026 1.00 95.44 103 VAL A C 1
ATOM 794 O O . VAL A 1 103 ? -3.614 8.755 16.382 1.00 95.44 103 VAL A O 1
ATOM 797 N N . HIS A 1 104 ? -2.629 10.011 17.966 1.00 91.31 104 HIS A N 1
ATOM 798 C CA . HIS A 1 104 ? -3.858 10.670 18.419 1.00 91.31 104 HIS A CA 1
ATOM 799 C C . HIS A 1 104 ? -4.053 12.050 17.795 1.00 91.31 104 HIS A C 1
ATOM 801 O O . HIS A 1 104 ? -5.180 12.538 17.673 1.00 91.31 104 HIS A O 1
ATOM 807 N N . THR A 1 105 ? -2.954 12.691 17.400 1.00 93.56 105 THR A N 1
ATOM 808 C CA . THR A 1 105 ? -2.950 14.072 16.925 1.00 93.56 105 THR A CA 1
ATOM 809 C C . THR A 1 105 ? -2.121 14.230 15.657 1.00 93.56 105 THR A C 1
ATOM 811 O O . THR A 1 105 ? -1.165 13.495 15.408 1.00 93.56 105 THR A O 1
ATOM 814 N N . MET A 1 106 ? -2.474 15.223 14.836 1.00 93.25 106 MET A N 1
ATOM 815 C CA . MET A 1 106 ? -1.716 15.523 13.616 1.00 93.25 106 MET A CA 1
ATOM 816 C C . MET A 1 106 ? -0.325 16.104 13.925 1.00 93.25 106 MET A C 1
ATOM 818 O O . MET A 1 106 ? 0.517 16.140 13.040 1.00 93.25 106 MET A O 1
ATOM 822 N N . SER A 1 107 ? -0.055 16.530 15.163 1.00 93.38 107 SER A N 1
ATOM 823 C CA . SER A 1 107 ? 1.281 16.946 15.607 1.00 93.38 107 SER A CA 1
ATOM 824 C C . SER A 1 107 ? 2.242 15.775 15.821 1.00 93.38 107 SER A C 1
ATOM 826 O O . SER A 1 107 ? 3.432 15.943 15.609 1.00 93.38 107 SER A O 1
ATOM 828 N N . GLU A 1 108 ? 1.746 14.595 16.207 1.00 93.81 108 GLU A N 1
ATOM 829 C CA . GLU A 1 108 ? 2.575 13.392 16.408 1.00 93.81 108 GLU A CA 1
ATOM 830 C C . GLU A 1 108 ? 2.938 12.712 15.081 1.00 93.81 108 GLU A C 1
ATOM 832 O O . GLU A 1 108 ? 3.995 12.097 14.942 1.00 93.81 108 GLU A O 1
ATOM 837 N N . PHE A 1 109 ? 2.044 12.804 14.093 1.00 94.81 109 PHE A N 1
ATOM 838 C CA . PHE A 1 109 ? 2.174 12.074 12.836 1.00 94.81 109 PHE A CA 1
ATOM 839 C C . PHE A 1 109 ? 3.463 12.389 12.044 1.00 94.81 109 PHE A C 1
ATOM 841 O O . PHE A 1 109 ? 4.117 11.430 11.623 1.00 94.81 109 PHE A O 1
ATOM 848 N N . PRO A 1 110 ? 3.860 13.664 11.830 1.00 92.94 110 PRO A N 1
ATOM 849 C CA . PRO A 1 110 ? 5.046 14.003 11.048 1.00 92.94 110 PRO A CA 1
ATOM 850 C C . PRO A 1 110 ? 6.323 13.357 11.581 1.00 92.94 110 PRO A C 1
ATOM 852 O O . PRO A 1 110 ? 7.095 12.829 10.787 1.00 92.94 110 PRO A O 1
ATOM 855 N N . ASP A 1 111 ? 6.515 13.320 12.901 1.00 91.88 111 ASP A N 1
ATOM 856 C CA . ASP A 1 111 ? 7.715 12.747 13.518 1.00 91.88 111 ASP A CA 1
ATOM 857 C C . ASP A 1 111 ? 7.784 11.229 13.304 1.00 91.88 111 ASP A C 1
ATOM 859 O O . ASP A 1 111 ? 8.810 10.689 12.873 1.00 91.88 111 ASP A O 1
ATOM 863 N N . VAL A 1 112 ? 6.665 10.531 13.537 1.00 94.00 112 VAL A N 1
ATOM 864 C CA . VAL A 1 112 ? 6.573 9.080 13.321 1.00 94.00 112 VAL A CA 1
ATOM 865 C C . VAL A 1 112 ? 6.786 8.755 11.842 1.00 94.00 112 VAL A C 1
ATOM 867 O O . VAL A 1 112 ? 7.587 7.879 11.505 1.00 94.00 112 VAL A O 1
ATOM 870 N N . PHE A 1 113 ? 6.130 9.489 10.942 1.00 94.56 113 PHE A N 1
ATOM 871 C CA . PHE A 1 113 ? 6.245 9.276 9.504 1.00 94.56 113 PHE A CA 1
ATOM 872 C C . PHE A 1 113 ? 7.658 9.570 8.982 1.00 94.56 113 PHE A C 1
ATOM 874 O O . PHE A 1 113 ? 8.234 8.745 8.265 1.00 94.56 113 PHE A O 1
ATOM 881 N N . ALA A 1 114 ? 8.255 10.696 9.384 1.00 92.06 114 ALA A N 1
ATOM 882 C CA . ALA A 1 114 ? 9.609 11.083 9.000 1.00 92.06 114 ALA A CA 1
ATOM 883 C C . ALA A 1 114 ? 10.644 10.055 9.466 1.00 92.06 114 ALA A C 1
ATOM 885 O O . ALA A 1 114 ? 11.568 9.739 8.713 1.00 92.06 114 ALA A O 1
ATOM 886 N N . SER A 1 115 ? 10.465 9.469 10.656 1.00 91.19 115 SER A N 1
ATOM 887 C CA . SER A 1 115 ? 11.345 8.404 11.147 1.00 91.19 115 SER A CA 1
ATOM 888 C C . SER A 1 115 ? 11.351 7.184 10.213 1.00 91.19 115 SER A C 1
ATOM 890 O O . SER A 1 115 ? 12.424 6.701 9.841 1.00 91.19 115 SER A O 1
ATOM 892 N N . GLY A 1 116 ? 10.177 6.749 9.743 1.00 91.25 116 GLY A N 1
ATOM 893 C CA . GLY A 1 116 ? 10.055 5.629 8.812 1.00 91.25 116 GLY A CA 1
ATOM 894 C C . GLY A 1 116 ? 10.587 5.952 7.416 1.00 91.25 116 GLY A C 1
ATOM 895 O O . GLY A 1 116 ? 11.293 5.139 6.820 1.00 91.25 116 GLY A O 1
ATOM 896 N N . VAL A 1 117 ? 10.335 7.165 6.909 1.00 89.50 117 VAL A N 1
ATOM 897 C CA . VAL A 1 117 ? 10.912 7.639 5.638 1.00 89.50 117 VAL A CA 1
ATOM 898 C C . VAL A 1 117 ? 12.439 7.674 5.712 1.00 89.50 117 VAL A C 1
ATOM 900 O O . VAL A 1 117 ? 13.112 7.228 4.781 1.00 89.50 117 VAL A O 1
ATOM 903 N N . GLN A 1 118 ? 13.000 8.165 6.817 1.00 87.69 118 GLN A N 1
ATOM 904 C CA . GLN A 1 118 ? 14.444 8.230 7.004 1.00 87.69 118 GLN A CA 1
ATOM 905 C C . GLN A 1 118 ? 15.063 6.835 7.093 1.00 87.69 118 GLN A C 1
ATOM 907 O O . GLN A 1 118 ? 16.094 6.592 6.470 1.00 87.69 118 GLN A O 1
ATOM 912 N N . ARG A 1 119 ? 14.443 5.890 7.806 1.00 86.81 119 ARG A N 1
ATOM 913 C CA . ARG A 1 119 ? 14.955 4.511 7.878 1.00 86.81 119 ARG A CA 1
ATOM 914 C C . ARG A 1 119 ? 14.879 3.793 6.543 1.00 86.81 119 ARG A C 1
ATOM 916 O O . ARG A 1 119 ? 15.857 3.150 6.170 1.00 86.81 119 ARG A O 1
ATOM 923 N N . ARG A 1 120 ? 13.801 4.008 5.785 1.00 85.38 120 ARG A N 1
ATOM 924 C CA . ARG A 1 120 ? 13.703 3.534 4.401 1.00 85.38 120 ARG A CA 1
ATOM 925 C C . ARG A 1 120 ? 14.873 4.067 3.571 1.00 85.38 120 ARG A C 1
ATOM 927 O O . ARG A 1 120 ? 15.477 3.315 2.824 1.00 85.38 120 ARG A O 1
ATOM 934 N N . LYS A 1 121 ? 15.272 5.336 3.746 1.00 74.19 121 LYS A N 1
ATOM 935 C CA . LYS A 1 121 ? 16.456 5.905 3.070 1.00 74.19 121 LYS A CA 1
ATOM 936 C C . LYS A 1 121 ? 17.784 5.292 3.539 1.00 74.19 121 LYS A C 1
ATOM 938 O O . LYS A 1 121 ? 18.649 5.017 2.714 1.00 74.19 121 LYS A O 1
ATOM 943 N N . VAL A 1 122 ? 17.958 5.095 4.848 1.00 63.19 122 VAL A N 1
ATOM 944 C CA . VAL A 1 122 ? 19.224 4.656 5.469 1.00 63.19 122 VAL A CA 1
ATOM 945 C C . VAL A 1 122 ? 19.516 3.167 5.261 1.00 63.19 122 VAL A C 1
ATOM 947 O O . VAL A 1 122 ? 20.686 2.808 5.153 1.00 63.19 122 VAL A O 1
ATOM 950 N N . ALA A 1 123 ? 18.499 2.304 5.142 1.00 58.38 123 ALA A N 1
ATOM 951 C CA . ALA A 1 123 ? 18.683 0.877 4.835 1.00 58.38 123 ALA A CA 1
ATOM 952 C C . ALA A 1 123 ? 19.472 0.634 3.530 1.00 58.38 123 ALA A C 1
ATOM 954 O O . ALA A 1 123 ? 20.065 -0.428 3.338 1.00 58.38 123 ALA A O 1
ATOM 955 N N . HIS A 1 124 ? 19.539 1.646 2.662 1.00 55.16 124 HIS A N 1
ATOM 956 C CA . HIS A 1 124 ? 20.257 1.624 1.397 1.00 55.16 124 HIS A CA 1
ATOM 957 C C . HIS A 1 124 ? 21.422 2.627 1.419 1.00 55.16 124 HIS A C 1
ATOM 959 O O . HIS A 1 124 ? 21.433 3.624 0.696 1.00 55.16 124 HIS A O 1
ATOM 965 N N . THR A 1 125 ? 22.438 2.370 2.246 1.00 42.09 125 THR A N 1
ATOM 966 C CA . THR A 1 125 ? 23.725 3.084 2.226 1.00 42.09 125 THR A CA 1
ATOM 967 C C . THR A 1 125 ? 24.498 2.792 0.935 1.00 42.09 125 THR A C 1
ATOM 969 O O . THR A 1 125 ? 25.449 2.027 0.951 1.00 42.09 125 THR A O 1
ATOM 972 N N . CYS A 1 126 ? 24.074 3.379 -0.193 1.00 41.94 126 CYS A N 1
ATOM 973 C CA . CYS A 1 126 ? 24.877 3.663 -1.394 1.00 41.94 126 CYS A CA 1
ATOM 974 C C . CYS A 1 126 ? 24.017 4.388 -2.463 1.00 41.94 126 CYS A C 1
ATOM 976 O O . CYS A 1 126 ? 23.395 3.757 -3.319 1.00 41.94 126 CYS A O 1
ATOM 978 N N . LEU A 1 127 ? 24.029 5.728 -2.442 1.00 37.66 127 LEU A N 1
ATOM 979 C CA . LEU A 1 127 ? 23.911 6.620 -3.617 1.00 37.66 127 LEU A CA 1
ATOM 980 C C . LEU A 1 127 ? 22.717 6.457 -4.599 1.00 37.66 127 LEU A C 1
ATOM 982 O O . LEU A 1 127 ? 22.871 6.820 -5.761 1.00 37.66 127 LEU A O 1
ATOM 986 N N . ASN A 1 128 ? 21.533 5.960 -4.211 1.00 49.69 128 ASN A N 1
ATOM 987 C CA . ASN A 1 128 ? 20.410 5.804 -5.162 1.00 49.69 128 ASN A CA 1
ATOM 988 C C . ASN A 1 128 ? 19.028 6.161 -4.606 1.00 49.69 128 ASN A C 1
ATOM 990 O O . ASN A 1 128 ? 18.807 6.141 -3.400 1.00 49.69 128 ASN A O 1
ATOM 994 N N . ASP A 1 129 ? 18.097 6.445 -5.523 1.00 57.09 129 ASP A N 1
ATOM 995 C CA . ASP A 1 129 ? 16.689 6.749 -5.257 1.00 57.09 129 ASP A CA 1
ATOM 996 C C . ASP A 1 129 ? 15.959 5.532 -4.657 1.00 57.09 129 ASP A C 1
ATOM 998 O O . ASP A 1 129 ? 15.499 4.627 -5.354 1.00 57.09 129 ASP A O 1
ATOM 1002 N N . VAL A 1 130 ? 15.907 5.505 -3.328 1.00 58.91 130 VAL A N 1
ATOM 1003 C CA . VAL A 1 130 ? 15.348 4.453 -2.463 1.00 58.91 130 VAL A CA 1
ATOM 1004 C C . VAL A 1 130 ? 13.924 4.047 -2.857 1.00 58.91 130 VAL A C 1
ATOM 1006 O O . VAL A 1 130 ? 13.573 2.869 -2.805 1.00 58.91 130 VAL A O 1
ATOM 1009 N N . SER A 1 131 ? 13.110 5.011 -3.297 1.00 65.19 131 SER A N 1
ATOM 1010 C CA . SER A 1 131 ? 11.702 4.791 -3.648 1.00 65.19 131 SER A CA 1
ATOM 1011 C C . SER A 1 131 ? 11.514 3.870 -4.860 1.00 65.19 131 SER A C 1
ATOM 1013 O O . SER A 1 131 ? 10.487 3.206 -4.986 1.00 65.19 131 SER A O 1
ATOM 1015 N N . SER A 1 132 ? 12.530 3.767 -5.725 1.00 72.38 132 SER A N 1
ATOM 1016 C CA . SER A 1 132 ? 12.490 2.931 -6.928 1.00 72.38 132 SER A CA 1
ATOM 1017 C C . SER A 1 132 ? 12.705 1.439 -6.661 1.00 72.38 132 SER A C 1
ATOM 1019 O O . SER A 1 132 ? 12.439 0.633 -7.552 1.00 72.38 132 SER A O 1
ATOM 1021 N N . ARG A 1 133 ? 13.182 1.050 -5.463 1.00 78.69 133 ARG A N 1
ATOM 1022 C CA . ARG A 1 133 ? 13.769 -0.289 -5.225 1.00 78.69 133 ARG A CA 1
ATOM 1023 C C . ARG A 1 133 ? 13.121 -1.135 -4.140 1.00 78.69 133 ARG A C 1
ATOM 1025 O O . ARG A 1 133 ? 13.410 -2.327 -4.046 1.00 78.69 133 ARG A O 1
ATOM 1032 N N . SER A 1 134 ? 12.256 -0.546 -3.332 1.00 88.25 134 SER A N 1
ATOM 1033 C CA . SER A 1 134 ? 11.444 -1.265 -2.354 1.00 88.25 134 SER A CA 1
ATOM 1034 C C . SER A 1 134 ? 9.996 -0.822 -2.467 1.00 88.25 134 SER A C 1
ATOM 1036 O O . SER A 1 134 ? 9.714 0.307 -2.870 1.00 88.25 134 SER A O 1
ATOM 1038 N N . HIS A 1 135 ? 9.066 -1.703 -2.106 1.00 92.81 135 HIS A N 1
ATOM 1039 C CA . HIS A 1 135 ? 7.652 -1.341 -2.006 1.00 92.81 135 HIS A CA 1
ATOM 1040 C C . HIS A 1 135 ? 7.384 -0.842 -0.592 1.00 92.81 135 HIS A C 1
ATOM 1042 O O . HIS A 1 135 ? 7.551 -1.603 0.357 1.00 92.81 135 HIS A O 1
ATOM 1048 N N . GLY A 1 136 ? 6.983 0.414 -0.432 1.00 94.25 136 GLY A N 1
ATOM 1049 C CA . GLY A 1 136 ? 6.629 0.977 0.870 1.00 94.25 136 GLY A CA 1
ATOM 1050 C C . GLY A 1 136 ? 5.150 0.784 1.150 1.00 94.25 136 GLY A C 1
ATOM 1051 O O . GLY A 1 136 ? 4.325 1.149 0.318 1.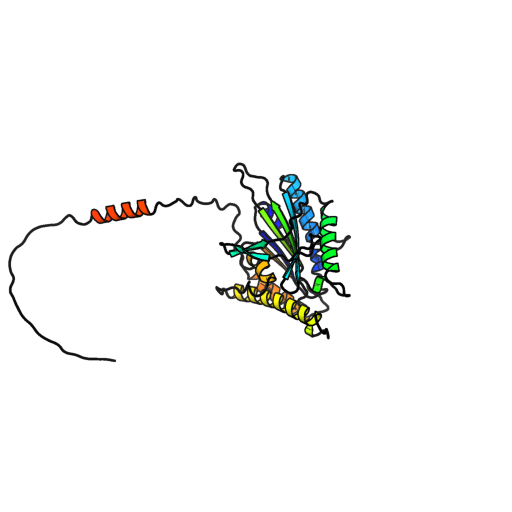00 94.25 136 GLY A O 1
ATOM 1052 N N . VAL A 1 137 ? 4.810 0.246 2.318 1.00 96.00 137 VAL A N 1
ATOM 1053 C CA . VAL A 1 137 ? 3.425 0.005 2.724 1.00 96.00 137 VAL A CA 1
ATOM 1054 C C . VAL A 1 137 ? 3.166 0.673 4.063 1.00 96.00 137 VAL A C 1
ATOM 1056 O O . VAL A 1 137 ? 3.630 0.210 5.106 1.00 96.00 137 VAL A O 1
ATOM 1059 N N . LEU A 1 138 ? 2.406 1.763 4.033 1.00 96.94 138 LEU A N 1
ATOM 1060 C CA . LEU A 1 138 ? 1.923 2.437 5.228 1.00 96.94 138 LEU A CA 1
ATOM 1061 C C . LEU A 1 138 ? 0.483 2.003 5.497 1.00 96.94 138 LEU A C 1
ATOM 1063 O O . LEU A 1 138 ? -0.364 2.045 4.608 1.00 96.94 138 LEU A O 1
ATOM 1067 N N . VAL A 1 139 ? 0.209 1.574 6.722 1.00 96.75 139 VAL A N 1
ATOM 1068 C CA . VAL A 1 139 ? -1.105 1.093 7.146 1.00 96.75 139 VAL A CA 1
ATOM 1069 C C . VAL A 1 139 ? -1.623 2.004 8.243 1.00 96.75 139 VAL A C 1
ATOM 1071 O O . VAL A 1 139 ? -0.998 2.136 9.293 1.00 96.75 139 VAL A O 1
ATOM 1074 N N . ILE A 1 140 ? -2.785 2.602 8.003 1.00 96.50 140 ILE A N 1
ATOM 1075 C CA . ILE A 1 140 ? -3.544 3.333 9.014 1.00 96.50 140 ILE A CA 1
ATOM 1076 C C . ILE A 1 140 ? -4.667 2.408 9.475 1.00 96.50 140 ILE A C 1
ATOM 1078 O O . ILE A 1 140 ? -5.551 2.065 8.692 1.00 96.50 140 ILE A O 1
ATOM 1082 N N . SER A 1 141 ? -4.615 1.972 10.729 1.00 96.06 141 SER A N 1
ATOM 1083 C CA . SER A 1 141 ? -5.648 1.132 11.340 1.00 96.06 141 SER A CA 1
ATOM 1084 C C . SER A 1 141 ? -6.522 1.983 12.248 1.00 96.06 141 SER A C 1
ATOM 1086 O O . SER A 1 141 ? -6.006 2.703 13.100 1.00 96.06 141 SER A O 1
ATOM 1088 N N . VAL A 1 142 ? -7.836 1.886 12.082 1.00 95.62 142 VAL A N 1
ATOM 1089 C CA . VAL A 1 142 ? -8.822 2.580 12.910 1.00 95.62 142 VAL A CA 1
ATOM 1090 C C . VAL A 1 142 ? -9.600 1.543 13.696 1.00 95.62 142 VAL A C 1
ATOM 1092 O O . VAL A 1 142 ? -10.203 0.646 13.108 1.00 95.62 142 VAL A O 1
ATOM 1095 N N . VAL A 1 143 ? -9.592 1.677 15.017 1.00 94.56 143 VAL A N 1
ATOM 1096 C CA . VAL A 1 143 ? -10.364 0.837 15.933 1.00 94.56 143 VAL A CA 1
ATOM 1097 C C . VAL A 1 143 ? -11.487 1.684 16.514 1.00 94.56 143 VAL A C 1
ATOM 1099 O O . VAL A 1 143 ? -11.226 2.709 17.151 1.00 94.56 143 VAL A O 1
ATOM 1102 N N . SER A 1 144 ? -12.730 1.272 16.271 1.00 91.38 144 SER A N 1
ATOM 1103 C CA . SER A 1 144 ? -13.908 1.972 16.778 1.00 91.38 144 SER A CA 1
ATOM 1104 C C . SER A 1 144 ? -14.001 1.874 18.297 1.00 91.38 144 SER A C 1
ATOM 1106 O O . SER A 1 144 ? -13.468 0.951 18.923 1.00 91.38 144 SER A O 1
ATOM 1108 N N . THR A 1 145 ? -14.756 2.793 18.891 1.00 88.75 145 THR A N 1
ATOM 1109 C CA . THR A 1 145 ? -15.254 2.597 20.252 1.00 88.75 145 THR A CA 1
ATOM 1110 C C . THR A 1 145 ? -16.149 1.350 20.315 1.00 88.75 145 THR A C 1
ATOM 1112 O O . THR A 1 145 ? -16.730 0.958 19.293 1.00 88.75 145 THR A O 1
ATOM 1115 N N . PRO A 1 146 ? -16.229 0.679 21.479 1.00 87.06 146 PRO A N 1
ATOM 1116 C CA . PRO A 1 146 ? -17.141 -0.442 21.664 1.00 87.06 146 PRO A CA 1
ATOM 1117 C C . PRO A 1 146 ? -18.590 0.013 21.476 1.00 87.06 146 PRO A C 1
ATOM 1119 O O . PRO A 1 146 ? -18.979 1.058 22.001 1.00 87.06 146 PRO A O 1
ATOM 1122 N N . ASP A 1 147 ? -19.381 -0.767 20.743 1.00 83.62 147 ASP A N 1
ATOM 1123 C CA . ASP A 1 147 ? -20.822 -0.544 20.629 1.00 83.62 147 ASP A CA 1
ATOM 1124 C C . ASP A 1 147 ? -21.564 -0.886 21.941 1.00 83.62 147 ASP A C 1
ATOM 1126 O O . ASP A 1 147 ? -20.962 -1.308 22.931 1.00 83.62 147 ASP A O 1
ATOM 1130 N N . GLU A 1 148 ? -22.893 -0.737 21.962 1.00 81.25 148 GLU A N 1
ATOM 1131 C CA . GLU A 1 148 ? -23.733 -1.092 23.123 1.00 81.25 148 GLU A CA 1
ATOM 1132 C C . GLU A 1 148 ? -23.592 -2.569 23.548 1.00 81.25 148 GLU A C 1
ATOM 1134 O O . GLU A 1 148 ? -23.896 -2.923 24.687 1.00 81.25 148 GLU A O 1
ATOM 1139 N N . THR A 1 149 ? -23.100 -3.435 22.655 1.00 83.25 149 THR A N 1
ATOM 1140 C CA . THR A 1 149 ? -22.829 -4.857 22.913 1.00 83.25 149 THR A CA 1
ATOM 1141 C C . THR A 1 149 ? -21.372 -5.137 23.304 1.00 83.25 149 THR A C 1
ATOM 1143 O O . THR A 1 149 ? -21.009 -6.289 23.546 1.00 83.25 149 THR A O 1
ATOM 1146 N N . GLY A 1 150 ? -20.533 -4.099 23.386 1.00 82.19 150 GLY A N 1
ATOM 1147 C CA . GLY A 1 150 ? -19.106 -4.186 23.685 1.00 82.19 150 GLY A CA 1
ATOM 1148 C C . GLY A 1 150 ? -18.238 -4.650 22.511 1.00 82.19 150 GLY A C 1
ATOM 1149 O O . GLY A 1 150 ? -17.055 -4.931 22.710 1.00 82.19 150 GLY A O 1
ATOM 1150 N N . ARG A 1 151 ? -18.787 -4.756 21.296 1.00 84.69 151 ARG A N 1
ATOM 1151 C CA . ARG A 1 151 ? -18.042 -5.163 20.098 1.00 84.69 151 ARG A CA 1
ATOM 1152 C C . ARG A 1 151 ? -17.309 -3.960 19.513 1.00 84.69 151 ARG A C 1
ATOM 1154 O O . ARG A 1 151 ? -17.877 -2.880 19.376 1.00 84.69 151 ARG A O 1
ATOM 1161 N N . THR A 1 152 ? -16.050 -4.157 19.140 1.00 88.62 152 THR A N 1
ATOM 1162 C CA . THR A 1 152 ? -15.243 -3.167 18.417 1.00 88.62 152 THR A CA 1
ATOM 1163 C C . THR A 1 152 ? -15.023 -3.631 16.985 1.00 88.62 152 THR A C 1
ATOM 1165 O O . THR A 1 152 ? -14.879 -4.827 16.719 1.00 88.62 152 THR A O 1
ATOM 1168 N N . VAL A 1 153 ? -14.986 -2.685 16.049 1.00 90.88 153 VAL A N 1
ATOM 1169 C CA . VAL A 1 153 ? -14.602 -2.953 14.661 1.00 90.88 153 VAL A CA 1
ATOM 1170 C C . VAL A 1 153 ? -13.238 -2.341 14.371 1.00 90.88 153 VAL A C 1
ATOM 1172 O O . VAL A 1 153 ? -12.876 -1.301 14.920 1.00 90.88 153 VAL A O 1
ATOM 1175 N N . CYS A 1 154 ? -12.464 -3.002 13.512 1.00 92.25 154 CYS A N 1
ATOM 1176 C CA . CYS A 1 154 ? -11.151 -2.537 13.082 1.00 92.25 154 CYS A CA 1
ATOM 1177 C C . CYS A 1 154 ? -11.108 -2.490 11.558 1.00 92.25 154 CYS A C 1
ATOM 1179 O O . CYS A 1 154 ? -11.243 -3.525 10.907 1.00 92.25 154 CYS A O 1
ATOM 1181 N N . GLY A 1 155 ? -10.946 -1.294 10.998 1.00 93.81 155 GLY A N 1
ATOM 1182 C CA . GLY A 1 155 ? -10.757 -1.092 9.564 1.00 93.81 155 GLY A CA 1
ATOM 1183 C C . GLY A 1 155 ? -9.345 -0.619 9.265 1.00 93.81 155 GLY A C 1
ATOM 1184 O O . GLY A 1 155 ? -8.710 0.048 10.084 1.00 93.81 155 GLY A O 1
ATOM 1185 N N . LYS A 1 156 ? -8.841 -0.960 8.079 1.00 94.69 156 LYS A N 1
ATOM 1186 C CA . LYS A 1 156 ? -7.472 -0.633 7.665 1.00 94.69 156 LYS A CA 1
ATOM 1187 C C . LYS A 1 156 ? -7.458 0.102 6.337 1.00 94.69 156 LYS A C 1
ATOM 1189 O O . LYS A 1 156 ? -8.108 -0.322 5.385 1.00 94.69 156 LYS A O 1
ATOM 1194 N N . LEU A 1 157 ? -6.654 1.156 6.257 1.00 95.69 157 LEU A N 1
ATOM 1195 C CA . LEU A 1 157 ? -6.271 1.809 5.013 1.00 95.69 157 LEU A CA 1
ATOM 1196 C C . LEU A 1 157 ? -4.805 1.508 4.709 1.00 95.69 157 LEU A C 1
ATOM 1198 O O . LEU A 1 157 ? -3.914 1.981 5.412 1.00 95.69 157 LEU A O 1
ATOM 1202 N N . ASN A 1 158 ? -4.561 0.754 3.644 1.00 95.88 158 ASN A N 1
ATOM 1203 C CA . ASN A 1 158 ? -3.223 0.475 3.139 1.00 95.88 158 ASN A CA 1
ATOM 1204 C C . ASN A 1 158 ? -2.873 1.489 2.043 1.00 95.88 158 ASN A C 1
ATOM 1206 O O . ASN A 1 158 ? -3.565 1.571 1.031 1.00 95.88 158 ASN A O 1
ATOM 1210 N N . LEU A 1 159 ? -1.796 2.244 2.227 1.00 96.44 159 LEU A N 1
ATOM 1211 C CA . LEU A 1 159 ? -1.262 3.210 1.270 1.00 96.44 159 LEU A CA 1
ATOM 1212 C C . LEU A 1 159 ? 0.102 2.710 0.797 1.00 96.44 159 LEU A C 1
ATOM 1214 O O . LEU A 1 159 ? 1.055 2.641 1.575 1.00 96.44 159 LEU A O 1
ATOM 1218 N N . ILE A 1 160 ? 0.172 2.305 -0.469 1.00 96.12 160 ILE A N 1
ATOM 1219 C CA . ILE A 1 160 ? 1.295 1.535 -1.005 1.00 96.12 160 ILE A CA 1
ATOM 1220 C C . ILE A 1 160 ? 2.013 2.304 -2.116 1.00 96.12 160 ILE A C 1
ATOM 1222 O O . ILE A 1 160 ? 1.457 2.566 -3.183 1.00 96.12 160 ILE A O 1
ATOM 1226 N N . ASP A 1 161 ? 3.280 2.614 -1.882 1.00 95.06 161 ASP A N 1
ATOM 1227 C CA . ASP A 1 161 ? 4.197 3.193 -2.861 1.00 95.06 161 ASP A CA 1
ATOM 1228 C C . ASP A 1 161 ? 5.056 2.071 -3.458 1.00 95.06 161 ASP A C 1
ATOM 1230 O O . ASP A 1 161 ? 6.018 1.617 -2.828 1.00 95.06 161 ASP A O 1
ATOM 1234 N N . LEU A 1 162 ? 4.654 1.559 -4.627 1.00 93.69 162 LEU A N 1
ATOM 1235 C CA . LEU A 1 162 ? 5.348 0.449 -5.283 1.00 93.69 162 LEU A CA 1
ATOM 1236 C C . LEU A 1 162 ? 6.680 0.901 -5.886 1.00 93.69 162 LEU A C 1
ATOM 1238 O O . LEU A 1 162 ? 6.844 2.053 -6.275 1.00 93.69 162 LEU A O 1
ATOM 1242 N N . ALA A 1 163 ? 7.606 -0.044 -6.028 1.00 91.25 163 ALA A N 1
ATOM 1243 C CA . ALA A 1 163 ? 8.850 0.141 -6.766 1.00 91.25 163 ALA A CA 1
ATOM 1244 C C . ALA A 1 163 ? 8.598 0.460 -8.258 1.00 91.25 163 ALA A C 1
ATOM 1246 O O . ALA A 1 163 ? 7.496 0.264 -8.784 1.00 91.25 163 ALA A O 1
ATOM 1247 N N . GLY A 1 164 ? 9.631 0.955 -8.948 1.00 89.25 164 GLY A N 1
ATOM 1248 C CA . GLY A 1 164 ? 9.583 1.224 -10.388 1.00 89.25 164 GLY A CA 1
ATOM 1249 C C . GLY A 1 164 ? 9.307 -0.037 -11.212 1.00 89.25 164 GLY A C 1
ATOM 1250 O O . GLY A 1 164 ? 9.782 -1.120 -10.869 1.00 89.25 164 GLY A O 1
ATOM 1251 N N . ASN A 1 165 ? 8.506 0.090 -12.275 1.00 85.88 165 ASN A N 1
ATOM 1252 C CA . ASN A 1 165 ? 8.162 -1.014 -13.180 1.00 85.88 165 ASN A CA 1
ATOM 1253 C C . ASN A 1 165 ? 9.008 -1.063 -14.463 1.00 85.88 165 ASN A C 1
ATOM 1255 O O . ASN A 1 165 ? 8.746 -1.896 -15.332 1.00 85.88 165 ASN A O 1
ATOM 1259 N N . GLU A 1 166 ? 9.989 -0.175 -14.591 1.00 81.31 166 GLU A N 1
ATOM 1260 C CA . GLU A 1 166 ? 10.941 -0.143 -15.693 1.00 81.31 166 GLU A CA 1
ATOM 1261 C C . GLU A 1 166 ? 11.921 -1.329 -15.668 1.00 81.31 166 GLU A C 1
ATOM 1263 O O . GLU A 1 166 ? 12.278 -1.870 -14.616 1.00 81.31 166 GLU A O 1
ATOM 1268 N N . ASP A 1 167 ? 12.400 -1.735 -16.849 1.00 71.31 167 ASP A N 1
ATOM 1269 C CA . ASP A 1 167 ? 13.385 -2.812 -16.945 1.00 71.31 167 ASP A CA 1
ATOM 1270 C C . ASP A 1 167 ? 14.804 -2.299 -16.669 1.00 71.31 167 ASP A C 1
ATOM 1272 O O . ASP A 1 167 ? 15.556 -1.907 -17.566 1.00 71.31 167 ASP A O 1
ATOM 1276 N N . ASN A 1 168 ? 15.187 -2.363 -15.396 1.00 64.31 168 ASN A N 1
ATOM 1277 C CA . ASN A 1 168 ? 16.509 -1.974 -14.910 1.00 64.31 168 ASN A CA 1
ATOM 1278 C C . ASN A 1 168 ? 17.669 -2.851 -15.427 1.00 64.31 168 ASN A C 1
ATOM 1280 O O . ASN A 1 168 ? 18.825 -2.514 -15.185 1.00 64.31 168 ASN A O 1
ATOM 1284 N N . ARG A 1 169 ? 17.413 -3.936 -16.182 1.00 59.88 169 ARG A N 1
ATOM 1285 C CA . ARG A 1 169 ? 18.480 -4.682 -16.888 1.00 59.88 169 ARG A CA 1
ATOM 1286 C C . ARG A 1 169 ? 19.145 -3.864 -17.994 1.00 59.88 169 ARG A C 1
ATOM 1288 O O . ARG A 1 169 ? 20.242 -4.209 -18.422 1.00 59.88 169 ARG A O 1
ATOM 1295 N N . ARG A 1 170 ? 18.479 -2.811 -18.480 1.00 56.72 170 ARG A N 1
ATOM 1296 C CA . ARG A 1 170 ? 19.042 -1.874 -19.466 1.00 56.72 170 ARG A CA 1
ATOM 1297 C C . ARG A 1 170 ? 20.148 -1.003 -18.867 1.00 56.72 170 ARG A C 1
ATOM 1299 O O . ARG A 1 170 ? 21.000 -0.504 -19.595 1.00 56.72 170 ARG A O 1
ATOM 1306 N N . SER A 1 171 ? 20.148 -0.852 -17.548 1.00 55.03 171 SER A N 1
ATOM 1307 C CA . SER A 1 171 ? 21.189 -0.193 -16.773 1.00 55.03 171 SER A CA 1
ATOM 1308 C C . SER A 1 171 ? 22.328 -1.195 -16.558 1.00 55.03 171 SER A C 1
ATOM 1310 O O . SER A 1 171 ? 22.092 -2.268 -16.011 1.00 55.03 171 SER A O 1
ATOM 1312 N N . CYS A 1 172 ? 23.566 -0.874 -16.950 1.00 51.88 172 CYS A N 1
ATOM 1313 C CA . CYS A 1 172 ? 24.759 -1.695 -16.680 1.00 51.88 172 CYS A CA 1
ATOM 1314 C C . CYS A 1 172 ? 25.092 -1.750 -15.174 1.00 51.88 172 CYS A C 1
ATOM 1316 O O . CYS A 1 172 ? 26.107 -1.222 -14.726 1.00 51.88 172 CYS A O 1
ATOM 1318 N N . SER A 1 173 ? 24.214 -2.327 -14.356 1.00 58.31 173 SER A N 1
ATOM 1319 C CA . SER A 1 173 ? 24.403 -2.465 -12.918 1.00 58.31 173 SER A CA 1
ATOM 1320 C C . SER A 1 173 ? 24.892 -3.873 -12.591 1.00 58.31 173 SER A C 1
ATOM 1322 O O . SER A 1 173 ? 24.151 -4.840 -12.762 1.00 58.31 173 SER A O 1
ATOM 1324 N N . GLU A 1 174 ? 26.128 -3.991 -12.111 1.00 64.44 174 GLU A N 1
ATOM 1325 C CA . GLU A 1 174 ? 26.721 -5.262 -11.684 1.00 64.44 174 GLU A CA 1
ATOM 1326 C C . GLU A 1 174 ? 26.426 -5.577 -10.203 1.00 64.44 174 GLU A C 1
ATOM 1328 O O . GLU A 1 174 ? 26.150 -4.691 -9.387 1.00 64.44 174 GLU A O 1
ATOM 1333 N N . GLY A 1 175 ? 26.481 -6.865 -9.845 1.00 76.50 175 GLY A N 1
ATOM 1334 C CA . GLY A 1 175 ? 26.400 -7.340 -8.459 1.00 76.50 175 GLY A CA 1
ATOM 1335 C C . GLY A 1 175 ? 24.996 -7.300 -7.839 1.00 76.50 175 GLY A C 1
ATOM 1336 O O . GLY A 1 175 ? 24.015 -7.738 -8.442 1.00 76.50 175 GLY A O 1
ATOM 1337 N N . ILE A 1 176 ? 24.901 -6.799 -6.601 1.00 75.12 176 ILE A N 1
ATOM 1338 C CA . ILE A 1 176 ? 23.671 -6.792 -5.778 1.00 75.12 176 ILE A CA 1
ATOM 1339 C C . ILE A 1 176 ? 22.519 -6.059 -6.484 1.00 75.12 176 ILE A C 1
ATOM 1341 O O . ILE A 1 176 ? 21.373 -6.495 -6.420 1.00 75.12 176 ILE A O 1
ATOM 1345 N N . ARG A 1 177 ? 22.821 -5.007 -7.249 1.00 74.88 177 ARG A N 1
ATOM 1346 C CA . ARG A 1 177 ? 21.821 -4.175 -7.944 1.00 74.88 177 ARG A CA 1
ATOM 1347 C C . ARG A 1 177 ? 21.076 -4.930 -9.048 1.00 74.88 177 ARG A C 1
ATOM 1349 O O . ARG A 1 177 ? 19.893 -4.680 -9.282 1.00 74.88 177 ARG A O 1
ATOM 1356 N N . LEU A 1 178 ? 21.737 -5.894 -9.690 1.00 78.31 178 LEU A N 1
ATOM 1357 C CA . LEU A 1 178 ? 21.086 -6.779 -10.654 1.00 78.31 178 LEU A CA 1
ATOM 1358 C C . LEU A 1 178 ? 20.105 -7.727 -9.950 1.00 78.31 178 LEU A C 1
ATOM 1360 O O . LEU A 1 178 ? 19.007 -7.965 -10.452 1.00 78.31 178 LEU A O 1
ATOM 1364 N N . GLN A 1 179 ? 20.477 -8.233 -8.770 1.00 81.69 179 GLN A N 1
ATOM 1365 C CA . GLN A 1 179 ? 19.611 -9.089 -7.956 1.00 81.69 179 GLN A CA 1
ATOM 1366 C C . GLN A 1 179 ? 18.401 -8.316 -7.412 1.00 81.69 179 GLN A C 1
ATOM 1368 O O . GLN A 1 179 ? 17.285 -8.831 -7.472 1.00 81.69 179 GLN A O 1
ATOM 1373 N N . GLU A 1 180 ? 18.597 -7.071 -6.956 1.00 79.81 180 GLU A N 1
ATOM 1374 C CA . GLU A 1 180 ? 17.515 -6.150 -6.564 1.00 79.81 180 GLU A CA 1
ATOM 1375 C C . GLU A 1 180 ? 16.515 -5.994 -7.705 1.00 79.81 180 GLU A C 1
ATOM 1377 O O . GLU A 1 180 ? 15.331 -6.290 -7.549 1.00 79.81 180 GLU A O 1
ATOM 1382 N N . SER A 1 181 ? 17.017 -5.608 -8.879 1.00 82.06 181 SER A N 1
ATOM 1383 C CA . SER A 1 181 ? 16.210 -5.389 -10.080 1.00 82.06 181 SER A CA 1
ATOM 1384 C C . SER A 1 181 ? 15.442 -6.647 -10.481 1.00 82.06 181 SER A C 1
ATOM 1386 O O . SER A 1 181 ? 14.250 -6.589 -10.779 1.00 82.06 181 SER A O 1
ATOM 1388 N N . ALA A 1 182 ? 16.091 -7.814 -10.427 1.00 85.25 182 ALA A N 1
ATOM 1389 C CA . ALA A 1 182 ? 15.439 -9.088 -10.702 1.00 85.25 182 ALA A CA 1
ATOM 1390 C C . ALA A 1 182 ? 14.295 -9.378 -9.716 1.00 85.25 182 ALA A C 1
ATOM 1392 O O . ALA A 1 182 ? 13.236 -9.840 -10.139 1.00 85.25 182 ALA A O 1
ATOM 1393 N N . LYS A 1 183 ? 14.477 -9.082 -8.422 1.00 89.50 183 LYS A N 1
ATOM 1394 C CA . LYS A 1 183 ? 13.456 -9.299 -7.386 1.00 89.50 183 LYS A CA 1
ATOM 1395 C C . LYS A 1 183 ? 12.294 -8.315 -7.470 1.00 89.50 183 LYS A C 1
ATOM 1397 O O . LYS A 1 183 ? 11.144 -8.731 -7.324 1.00 89.50 183 LYS A O 1
ATOM 1402 N N . ILE A 1 184 ? 12.565 -7.048 -7.768 1.00 86.44 184 ILE A N 1
ATOM 1403 C CA . ILE A 1 184 ? 11.527 -6.043 -8.026 1.00 86.44 184 ILE A CA 1
ATOM 1404 C C . ILE A 1 184 ? 10.674 -6.492 -9.214 1.00 86.44 184 ILE A C 1
ATOM 1406 O O . ILE A 1 184 ? 9.460 -6.659 -9.074 1.00 86.44 184 ILE A O 1
ATOM 1410 N N . ASN A 1 185 ? 11.315 -6.820 -10.337 1.00 88.44 185 ASN A N 1
ATOM 1411 C CA . ASN A 1 185 ? 10.622 -7.265 -11.543 1.00 88.44 185 ASN A CA 1
ATOM 1412 C C . ASN A 1 185 ? 9.852 -8.569 -11.310 1.00 88.44 185 ASN A C 1
ATOM 1414 O O . ASN A 1 185 ? 8.727 -8.695 -11.784 1.00 88.44 185 ASN A O 1
ATOM 1418 N N . GLN A 1 186 ? 10.394 -9.505 -10.523 1.00 91.69 186 GLN A N 1
ATOM 1419 C CA . GLN A 1 186 ? 9.676 -10.715 -10.110 1.00 91.69 186 GLN A CA 1
ATOM 1420 C C . GLN A 1 186 ? 8.383 -10.367 -9.356 1.00 91.69 186 GLN A C 1
ATO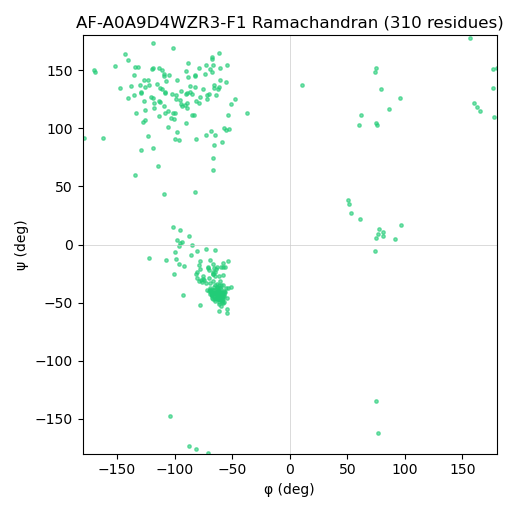M 1422 O O . GLN A 1 186 ? 7.323 -10.905 -9.671 1.00 91.69 186 GLN A O 1
ATOM 1427 N N . SER A 1 187 ? 8.445 -9.450 -8.386 1.00 93.75 187 SER A N 1
ATOM 1428 C CA . SER A 1 187 ? 7.272 -9.066 -7.590 1.00 93.75 187 SER A CA 1
ATOM 1429 C C . SER A 1 187 ? 6.187 -8.353 -8.410 1.00 93.75 187 SER A C 1
ATOM 1431 O O . SER A 1 187 ? 5.003 -8.642 -8.230 1.00 93.75 187 SER A O 1
ATOM 1433 N N . LEU A 1 188 ? 6.577 -7.484 -9.351 1.00 92.50 188 LEU A N 1
ATOM 1434 C CA . LEU A 1 188 ? 5.658 -6.761 -10.239 1.00 92.50 188 LEU A CA 1
ATOM 1435 C C . LEU A 1 188 ? 5.098 -7.646 -11.362 1.00 92.50 188 LEU A C 1
ATOM 1437 O O . LEU A 1 188 ? 3.947 -7.483 -11.779 1.00 92.50 188 LEU A O 1
ATOM 1441 N N . PHE A 1 189 ? 5.885 -8.617 -11.828 1.00 93.19 189 PHE A N 1
ATOM 1442 C CA . PHE A 1 189 ? 5.413 -9.653 -12.739 1.00 93.19 189 PHE A CA 1
ATOM 1443 C C . PHE A 1 189 ? 4.365 -10.537 -12.060 1.00 93.19 189 PHE A C 1
ATOM 1445 O O . PHE A 1 189 ? 3.289 -10.724 -12.621 1.00 93.19 189 PHE A O 1
ATOM 1452 N N . ALA A 1 190 ? 4.623 -10.995 -10.831 1.00 95.50 190 ALA A N 1
ATOM 1453 C CA . ALA A 1 190 ? 3.649 -11.747 -10.040 1.00 95.50 190 ALA A CA 1
ATOM 1454 C C . ALA A 1 190 ? 2.343 -10.954 -9.853 1.00 95.50 190 ALA A C 1
ATOM 1456 O O . ALA A 1 190 ? 1.258 -11.500 -10.033 1.00 95.50 190 ALA A O 1
ATOM 1457 N N . LEU A 1 191 ? 2.428 -9.645 -9.577 1.00 95.44 191 LEU A N 1
ATOM 1458 C CA . LEU A 1 191 ? 1.257 -8.761 -9.504 1.00 95.44 191 LEU A CA 1
ATOM 1459 C C . LEU A 1 191 ? 0.458 -8.755 -10.817 1.00 95.44 191 LEU A C 1
ATOM 1461 O O . LEU A 1 191 ? -0.762 -8.921 -10.812 1.00 95.44 191 LEU A O 1
ATOM 1465 N N . SER A 1 192 ? 1.149 -8.615 -11.948 1.00 94.44 192 SER A N 1
ATOM 1466 C CA . SER A 1 192 ? 0.520 -8.659 -13.273 1.00 94.44 192 SER A CA 1
ATOM 1467 C C . SER A 1 192 ? -0.121 -10.020 -13.563 1.00 94.44 192 SER A C 1
ATOM 1469 O O . SER A 1 192 ? -1.209 -10.075 -14.138 1.00 94.44 192 SER A O 1
ATOM 1471 N N . ASN A 1 193 ? 0.526 -11.106 -13.135 1.00 95.50 193 ASN A N 1
ATOM 1472 C CA . ASN A 1 193 ? 0.045 -12.475 -13.282 1.00 95.50 193 ASN A CA 1
ATOM 1473 C C . ASN A 1 193 ? -1.218 -12.725 -12.445 1.00 95.50 193 ASN A C 1
ATOM 1475 O O . ASN A 1 193 ? -2.183 -13.301 -12.941 1.00 95.50 193 ASN A O 1
ATOM 1479 N N . VAL A 1 194 ? -1.266 -12.221 -11.209 1.00 96.25 194 VAL A N 1
ATOM 1480 C CA . VAL A 1 194 ? -2.463 -12.253 -10.353 1.00 96.25 194 VAL A CA 1
ATOM 1481 C C . VAL A 1 194 ? -3.639 -11.548 -11.031 1.00 96.25 194 VAL A C 1
ATOM 1483 O O . VAL A 1 194 ? -4.704 -12.145 -11.164 1.00 96.25 194 VAL A O 1
ATOM 1486 N N . ILE A 1 195 ? -3.442 -10.324 -11.534 1.00 94.56 195 ILE A N 1
ATOM 1487 C CA . ILE A 1 195 ? -4.491 -9.565 -12.242 1.00 94.56 195 ILE A CA 1
ATOM 1488 C C . ILE A 1 195 ? -4.970 -10.318 -13.490 1.00 94.56 195 ILE A C 1
ATOM 1490 O O . ILE A 1 195 ? -6.171 -10.441 -13.724 1.00 94.56 195 ILE A O 1
ATOM 1494 N N . TYR A 1 196 ? -4.040 -10.853 -14.285 1.00 94.31 196 TYR A N 1
ATOM 1495 C CA . TYR A 1 196 ? -4.372 -11.663 -15.457 1.00 94.31 196 TYR A CA 1
ATOM 1496 C C . TYR A 1 196 ? -5.203 -12.894 -15.077 1.00 94.31 196 TYR A C 1
ATOM 1498 O O . TYR A 1 196 ? -6.226 -13.174 -15.697 1.00 94.31 196 TYR A O 1
ATOM 1506 N N . THR A 1 197 ? -4.787 -13.611 -14.039 1.00 95.25 197 THR A N 1
ATOM 1507 C CA . THR A 1 197 ? -5.440 -14.834 -13.568 1.00 95.25 197 THR A CA 1
ATOM 1508 C C . THR A 1 197 ? -6.860 -14.554 -13.063 1.00 95.25 197 THR A C 1
ATOM 1510 O O . THR A 1 197 ? -7.788 -15.288 -13.407 1.00 95.25 197 THR A O 1
ATOM 1513 N N . LEU A 1 198 ? -7.039 -13.455 -12.319 1.00 93.62 198 LEU A N 1
ATOM 1514 C CA . LEU A 1 198 ? -8.338 -12.984 -11.829 1.00 93.62 198 LEU A CA 1
ATOM 1515 C C . LEU A 1 198 ? -9.287 -12.635 -12.978 1.00 93.62 198 LEU A C 1
ATOM 1517 O O . LEU A 1 198 ? -10.422 -13.099 -12.997 1.00 93.62 198 LEU A O 1
ATOM 1521 N N . ASN A 1 199 ? -8.812 -11.890 -13.977 1.00 92.94 199 ASN A N 1
ATOM 1522 C CA . ASN A 1 199 ? -9.630 -11.517 -15.135 1.00 92.94 199 ASN A CA 1
ATOM 1523 C C . ASN A 1 199 ? -10.054 -12.720 -15.990 1.00 92.94 199 ASN A C 1
ATOM 1525 O O . ASN A 1 199 ? -11.092 -12.677 -16.645 1.00 92.94 199 ASN A O 1
ATOM 1529 N N . ASN A 1 200 ? -9.266 -13.796 -15.980 1.00 93.00 200 ASN A N 1
ATOM 1530 C CA . ASN A 1 200 ? -9.594 -15.048 -16.661 1.00 93.00 200 ASN A CA 1
ATOM 1531 C C . ASN A 1 200 ? -10.431 -16.010 -15.798 1.00 93.00 200 ASN A C 1
ATOM 1533 O O . ASN A 1 200 ? -10.641 -17.151 -16.206 1.00 93.00 200 ASN A O 1
ATOM 1537 N N . ASN A 1 201 ? -10.903 -15.578 -14.621 1.00 90.38 201 ASN A N 1
ATOM 1538 C CA . ASN A 1 201 ? -11.713 -16.372 -13.691 1.00 90.38 201 ASN A CA 1
ATOM 1539 C C . ASN A 1 201 ? -11.099 -17.744 -13.356 1.00 90.38 201 ASN A C 1
ATOM 1541 O O . ASN A 1 201 ? -11.815 -18.734 -13.185 1.00 90.38 201 ASN A O 1
ATOM 1545 N N . GLN A 1 202 ? -9.767 -17.831 -13.285 1.00 91.25 202 GLN A N 1
ATOM 1546 C CA . GLN A 1 202 ? -9.117 -19.077 -12.888 1.00 91.25 202 GLN A CA 1
ATOM 1547 C C . GLN A 1 202 ? -9.289 -19.303 -11.382 1.00 91.25 202 GLN A C 1
ATOM 1549 O O . GLN A 1 202 ? -9.285 -18.367 -10.587 1.00 91.25 202 GLN A O 1
ATOM 1554 N N . THR A 1 203 ? -9.408 -20.565 -10.972 1.00 87.62 203 THR A N 1
ATOM 1555 C CA . THR A 1 203 ? -9.659 -20.928 -9.568 1.00 87.62 203 THR A CA 1
ATOM 1556 C C . THR A 1 203 ? -8.443 -20.732 -8.668 1.00 87.62 203 THR A C 1
ATOM 1558 O O . THR A 1 203 ? -8.586 -20.419 -7.489 1.00 87.62 203 THR A O 1
ATOM 1561 N N . ARG A 1 204 ? -7.234 -20.931 -9.203 1.00 91.50 204 ARG A N 1
ATOM 1562 C CA . ARG A 1 204 ? -5.986 -20.840 -8.445 1.00 91.50 204 ARG A CA 1
ATOM 1563 C C . ARG A 1 204 ? -5.250 -19.555 -8.791 1.00 91.50 204 ARG A C 1
ATOM 1565 O O . ARG A 1 204 ? -4.545 -19.498 -9.792 1.00 91.50 204 ARG A O 1
ATOM 1572 N N . ILE A 1 205 ? -5.360 -18.563 -7.915 1.00 94.00 205 ILE A N 1
ATOM 1573 C CA . ILE A 1 205 ? -4.655 -17.291 -8.072 1.00 94.00 205 ILE A CA 1
ATOM 1574 C C . ILE A 1 205 ? -3.237 -17.384 -7.468 1.00 94.00 205 ILE A C 1
ATOM 1576 O O . ILE A 1 205 ? -3.085 -17.844 -6.330 1.00 94.00 205 ILE A O 1
ATOM 1580 N N . PRO A 1 206 ? -2.177 -16.967 -8.183 1.00 94.56 206 PRO A N 1
ATOM 1581 C CA . PRO A 1 206 ? -0.788 -17.165 -7.768 1.00 94.56 206 PRO A CA 1
ATOM 1582 C C . PRO A 1 206 ? -0.273 -16.122 -6.752 1.00 94.56 206 PRO A C 1
ATOM 1584 O O . PRO A 1 206 ? 0.856 -15.653 -6.858 1.00 94.56 206 PRO A O 1
ATOM 1587 N N . TYR A 1 207 ? -1.040 -15.788 -5.705 1.00 94.12 207 TYR A N 1
ATOM 1588 C CA . TYR A 1 207 ? -0.607 -14.803 -4.690 1.00 94.12 207 TYR A CA 1
ATOM 1589 C C . TYR A 1 207 ? 0.679 -15.191 -3.950 1.00 94.12 207 TYR A C 1
ATOM 1591 O O . TYR A 1 207 ? 1.317 -14.354 -3.330 1.00 94.12 207 TYR A O 1
ATOM 1599 N N . ARG A 1 208 ? 1.069 -16.470 -3.970 1.00 92.88 208 ARG A N 1
ATOM 1600 C CA . ARG A 1 208 ? 2.261 -16.965 -3.263 1.00 92.88 208 ARG A CA 1
ATOM 1601 C C . ARG A 1 208 ? 3.575 -16.715 -4.008 1.00 92.88 208 ARG A C 1
ATOM 1603 O O . ARG A 1 208 ? 4.625 -16.994 -3.440 1.00 92.88 208 ARG A O 1
ATOM 1610 N N . GLU A 1 209 ? 3.532 -16.204 -5.239 1.00 92.94 209 GLU A N 1
ATOM 1611 C CA . GLU A 1 209 ? 4.731 -15.952 -6.054 1.00 92.94 209 GLU A CA 1
ATOM 1612 C C . GLU A 1 209 ? 5.585 -14.778 -5.547 1.00 92.94 209 GLU A C 1
ATOM 1614 O O . GLU A 1 209 ? 6.770 -14.708 -5.876 1.00 92.94 209 GLU A O 1
ATOM 1619 N N . SER A 1 210 ? 5.024 -13.871 -4.738 1.00 94.62 210 SER A N 1
ATOM 1620 C CA . SER A 1 210 ? 5.779 -12.802 -4.072 1.00 94.62 210 SER A CA 1
ATOM 1621 C C . SER A 1 210 ? 5.129 -12.369 -2.759 1.00 94.62 210 SER A C 1
ATOM 1623 O O . SER A 1 210 ? 3.909 -12.435 -2.605 1.00 94.62 210 SER A O 1
ATOM 1625 N N . LYS A 1 211 ? 5.908 -11.844 -1.806 1.00 94.25 211 LYS A N 1
ATOM 1626 C CA . LYS A 1 211 ? 5.342 -11.245 -0.582 1.00 94.25 211 LYS A CA 1
ATOM 1627 C C . LYS A 1 211 ? 4.410 -10.077 -0.888 1.00 94.25 211 LYS A C 1
ATOM 1629 O O . LYS A 1 211 ? 3.402 -9.931 -0.207 1.00 94.25 211 LYS A O 1
ATOM 1634 N N . LEU A 1 212 ? 4.707 -9.299 -1.932 1.00 94.12 212 LEU A N 1
ATOM 1635 C CA . LEU A 1 212 ? 3.854 -8.201 -2.386 1.00 94.12 212 LEU A CA 1
ATOM 1636 C C . LEU A 1 212 ? 2.450 -8.694 -2.762 1.00 94.12 212 LEU A C 1
ATOM 1638 O O . LEU A 1 212 ? 1.459 -8.130 -2.311 1.00 94.12 212 LEU A O 1
ATOM 1642 N N . THR A 1 213 ? 2.360 -9.752 -3.572 1.00 94.62 213 THR A N 1
ATOM 1643 C CA . THR A 1 213 ? 1.063 -10.300 -3.998 1.00 94.62 213 THR A CA 1
ATOM 1644 C C . THR A 1 213 ? 0.314 -10.982 -2.865 1.00 94.62 213 THR A C 1
ATOM 1646 O O . THR A 1 213 ? -0.910 -10.906 -2.846 1.00 94.62 213 THR A O 1
ATOM 1649 N N . ARG A 1 214 ? 1.025 -11.539 -1.876 1.00 93.56 214 ARG A N 1
ATOM 1650 C CA . ARG A 1 214 ? 0.410 -11.938 -0.605 1.00 93.56 214 ARG A CA 1
ATOM 1651 C C . ARG A 1 214 ? -0.181 -10.720 0.099 1.00 93.56 214 ARG A C 1
ATOM 1653 O O . ARG A 1 214 ? -1.378 -10.681 0.302 1.00 93.56 214 ARG A O 1
ATOM 1660 N N . ILE A 1 215 ? 0.597 -9.681 0.390 1.00 92.12 215 ILE A N 1
ATOM 1661 C CA . ILE A 1 215 ? 0.095 -8.467 1.067 1.00 92.12 215 ILE A CA 1
ATOM 1662 C C . ILE A 1 215 ? -1.128 -7.860 0.352 1.00 92.12 215 ILE A C 1
ATOM 1664 O O . ILE A 1 215 ? -2.061 -7.390 0.996 1.00 92.12 215 ILE A O 1
ATOM 1668 N N . LEU A 1 216 ? -1.146 -7.901 -0.981 1.00 91.50 216 LEU A N 1
ATOM 1669 C CA . LEU A 1 216 ? -2.241 -7.392 -1.808 1.00 91.50 216 LEU A CA 1
ATOM 1670 C C . LEU A 1 216 ? -3.394 -8.382 -2.029 1.00 91.50 216 LEU A C 1
ATOM 1672 O O . LEU A 1 216 ? -4.356 -8.013 -2.699 1.00 91.50 216 LEU A O 1
ATOM 1676 N N . GLN A 1 217 ? -3.335 -9.602 -1.491 1.00 91.94 217 GLN A N 1
ATOM 1677 C CA . GLN A 1 217 ? -4.328 -10.656 -1.725 1.00 91.94 217 GLN A CA 1
ATOM 1678 C C . GLN A 1 217 ? -5.747 -10.183 -1.396 1.00 91.94 217 GLN A C 1
ATOM 1680 O O . GLN A 1 217 ? -6.650 -10.313 -2.219 1.00 91.94 217 GLN A O 1
ATOM 1685 N N . ASP A 1 218 ? -5.928 -9.521 -0.251 1.00 88.06 218 ASP A N 1
ATOM 1686 C CA . ASP A 1 218 ? -7.236 -8.992 0.151 1.00 88.06 218 ASP A CA 1
ATOM 1687 C C . ASP A 1 218 ? -7.718 -7.862 -0.767 1.00 88.06 218 ASP A C 1
ATOM 1689 O O . ASP A 1 218 ? -8.913 -7.593 -0.862 1.00 88.06 218 ASP A O 1
ATOM 1693 N N . SER A 1 219 ? -6.788 -7.188 -1.447 1.00 90.00 219 SER A N 1
ATOM 1694 C CA . SER A 1 219 ? -7.043 -6.027 -2.306 1.00 90.00 219 SER A CA 1
ATOM 1695 C C . SER A 1 219 ? -7.292 -6.402 -3.765 1.00 90.00 219 SER A C 1
ATOM 1697 O O . SER A 1 219 ? -7.840 -5.599 -4.511 1.00 90.00 219 SER A O 1
ATOM 1699 N N . LEU A 1 220 ? -6.903 -7.598 -4.198 1.00 90.19 220 LEU A N 1
ATOM 1700 C CA . LEU A 1 220 ? -7.020 -8.040 -5.585 1.00 90.19 220 LEU A CA 1
ATOM 1701 C C . LEU A 1 220 ? -7.840 -9.320 -5.619 1.00 90.19 220 LEU A C 1
ATOM 1703 O O . LEU A 1 220 ? -7.280 -10.391 -5.447 1.00 90.19 220 LEU A O 1
ATOM 1707 N N . GLY A 1 221 ? -9.150 -9.226 -5.826 1.00 84.88 221 GLY A N 1
ATOM 1708 C CA . GLY A 1 221 ? -10.070 -10.368 -5.778 1.00 84.88 221 GLY A CA 1
ATOM 1709 C C . GLY A 1 221 ? -10.501 -10.782 -4.365 1.00 84.88 221 GLY A C 1
ATOM 1710 O O . GLY A 1 221 ? -11.150 -11.813 -4.209 1.00 84.88 221 GLY A O 1
ATOM 1711 N N . GLY A 1 222 ? -10.141 -10.001 -3.341 1.00 88.12 222 GLY A N 1
ATOM 1712 C CA . GLY A 1 222 ? -10.446 -10.273 -1.936 1.00 88.12 222 GLY A CA 1
ATOM 1713 C C . GLY A 1 222 ? -11.583 -9.418 -1.369 1.00 88.12 222 GLY A C 1
ATOM 1714 O O . GLY A 1 222 ? -12.533 -9.063 -2.071 1.00 88.12 222 GLY A O 1
ATOM 1715 N N . THR A 1 223 ? -11.484 -9.099 -0.074 1.00 87.94 223 THR A N 1
ATOM 1716 C CA . THR A 1 223 ? -12.521 -8.407 0.714 1.00 87.94 223 THR A CA 1
ATOM 1717 C C . THR A 1 223 ? -12.296 -6.907 0.912 1.00 87.94 223 THR A C 1
ATOM 1719 O O . THR A 1 223 ? -13.169 -6.215 1.439 1.00 87.94 223 THR A O 1
ATOM 1722 N N . SER A 1 224 ? -11.147 -6.384 0.484 1.00 88.88 224 SER A N 1
ATOM 1723 C CA . SER A 1 224 ? -10.777 -4.972 0.606 1.00 88.88 224 SER A CA 1
ATOM 1724 C C . SER A 1 224 ? -11.224 -4.176 -0.619 1.00 88.88 224 SER A C 1
ATOM 1726 O O . SER A 1 224 ? -11.252 -4.686 -1.739 1.00 88.88 224 SER A O 1
ATOM 1728 N N . ARG A 1 225 ? -11.541 -2.892 -0.452 1.00 91.62 225 ARG A N 1
ATOM 1729 C CA . ARG A 1 225 ? -11.691 -1.975 -1.594 1.00 91.62 225 ARG A CA 1
ATOM 1730 C C . ARG A 1 225 ? -10.314 -1.606 -2.127 1.00 91.62 225 ARG A C 1
ATOM 1732 O O . ARG A 1 225 ? -9.458 -1.225 -1.342 1.00 91.62 225 ARG A O 1
ATOM 1739 N N . ALA A 1 226 ? -10.106 -1.642 -3.438 1.00 92.62 226 ALA A N 1
ATOM 1740 C CA . ALA A 1 226 ? -8.813 -1.304 -4.027 1.00 92.62 226 ALA A CA 1
ATOM 1741 C C . ALA A 1 226 ? -8.910 -0.158 -5.033 1.00 92.62 226 ALA A C 1
ATOM 1743 O O . ALA A 1 226 ? -9.810 -0.127 -5.869 1.00 92.62 226 ALA A O 1
ATOM 1744 N N . LEU A 1 227 ? -7.949 0.760 -4.956 1.00 94.12 227 LEU A N 1
ATOM 1745 C CA . LEU A 1 227 ? -7.743 1.847 -5.902 1.00 94.12 227 LEU A CA 1
ATOM 1746 C C . LEU A 1 227 ? -6.294 1.810 -6.399 1.00 94.12 227 LEU A C 1
ATOM 1748 O O . LEU A 1 227 ? -5.350 1.878 -5.614 1.00 94.12 227 LEU A O 1
ATOM 1752 N N . MET A 1 228 ? -6.125 1.728 -7.715 1.00 94.62 228 MET A N 1
ATOM 1753 C CA . MET A 1 228 ? -4.825 1.840 -8.371 1.00 94.62 228 MET A CA 1
ATOM 1754 C C . MET A 1 228 ? -4.656 3.260 -8.908 1.00 94.62 228 MET A C 1
ATOM 1756 O O . MET A 1 228 ? -5.479 3.722 -9.697 1.00 94.62 228 MET A O 1
ATOM 1760 N N . VAL A 1 229 ? -3.569 3.929 -8.529 1.00 95.81 229 VAL A N 1
ATOM 1761 C CA . VAL A 1 229 ? -3.163 5.209 -9.115 1.00 95.81 229 VAL A CA 1
ATOM 1762 C C . VAL A 1 229 ? -2.051 4.943 -10.123 1.00 95.81 229 VAL A C 1
ATOM 1764 O O . VAL A 1 229 ? -0.935 4.584 -9.752 1.00 95.81 229 VAL A O 1
ATOM 1767 N N . ALA A 1 230 ? -2.372 5.078 -11.409 1.00 95.56 230 ALA A N 1
ATOM 1768 C CA . ALA A 1 230 ? -1.412 4.920 -12.495 1.00 95.56 230 ALA A CA 1
ATOM 1769 C C . ALA A 1 230 ? -0.632 6.227 -12.705 1.00 95.56 230 ALA A C 1
ATOM 1771 O O . ALA A 1 230 ? -1.194 7.228 -13.148 1.00 95.56 230 ALA A O 1
ATOM 1772 N N . CYS A 1 231 ? 0.658 6.207 -12.390 1.00 94.75 231 CYS A N 1
ATOM 1773 C CA . CYS A 1 231 ? 1.572 7.331 -12.552 1.00 94.75 231 CYS A CA 1
ATOM 1774 C C . CYS A 1 231 ? 2.312 7.197 -13.888 1.00 94.75 231 CYS A C 1
ATOM 1776 O O . CYS A 1 231 ? 2.939 6.172 -14.155 1.00 94.75 231 CYS A O 1
ATOM 1778 N N . LEU A 1 232 ? 2.235 8.224 -14.736 1.00 94.44 232 LEU A N 1
ATOM 1779 C CA . LEU A 1 232 ? 2.794 8.202 -16.089 1.00 94.44 232 LEU A CA 1
ATOM 1780 C C . LEU A 1 232 ? 3.912 9.232 -16.216 1.00 94.44 232 LEU A C 1
ATOM 1782 O O . LEU A 1 232 ? 3.776 10.359 -15.743 1.00 94.44 232 LEU A O 1
ATOM 1786 N N . ASN A 1 233 ? 4.999 8.849 -16.882 1.00 88.69 233 ASN A N 1
ATOM 1787 C CA . ASN A 1 233 ? 6.091 9.755 -17.214 1.00 88.69 233 ASN A CA 1
ATOM 1788 C C . ASN A 1 233 ? 6.016 10.086 -18.715 1.00 88.69 233 ASN A C 1
ATOM 1790 O O . ASN A 1 233 ? 6.219 9.187 -19.534 1.00 88.69 233 ASN A O 1
ATOM 1794 N N . PRO A 1 234 ? 5.758 11.348 -19.111 1.00 84.50 234 PRO A N 1
ATOM 1795 C CA . PRO A 1 234 ? 5.647 11.716 -20.522 1.00 84.50 234 PRO A CA 1
ATOM 1796 C C . PRO A 1 234 ? 6.954 11.519 -21.308 1.00 84.50 234 PRO A C 1
ATOM 1798 O O . PRO A 1 234 ? 6.905 11.390 -22.528 1.00 84.50 234 PRO A O 1
ATOM 1801 N N . GLY A 1 235 ? 8.109 11.474 -20.632 1.00 85.25 235 GLY A N 1
ATOM 1802 C CA . GLY A 1 235 ? 9.404 11.186 -21.254 1.00 85.25 235 GLY A CA 1
ATOM 1803 C C . GLY A 1 235 ? 9.650 9.700 -21.541 1.00 85.25 235 GLY A C 1
ATOM 1804 O O . GLY A 1 235 ? 10.501 9.375 -22.363 1.00 85.25 235 GLY A O 1
ATOM 1805 N N . GLU A 1 236 ? 8.894 8.798 -20.910 1.00 84.12 236 GLU A N 1
ATOM 1806 C CA . GLU A 1 236 ? 9.052 7.344 -21.025 1.00 84.12 236 GLU A CA 1
ATOM 1807 C C . GLU A 1 236 ? 7.777 6.719 -21.598 1.00 84.12 236 GLU A C 1
ATOM 1809 O O . GLU A 1 236 ? 6.870 6.264 -20.891 1.00 84.12 236 GLU A O 1
ATOM 1814 N N . TYR A 1 237 ? 7.682 6.749 -22.929 1.00 87.12 237 TYR A N 1
ATOM 1815 C CA . TYR A 1 237 ? 6.485 6.314 -23.646 1.00 87.12 237 TYR A CA 1
ATOM 1816 C C . TYR A 1 237 ? 6.174 4.826 -23.436 1.00 87.12 237 TYR A C 1
ATOM 1818 O O . TYR A 1 237 ? 5.027 4.466 -23.167 1.00 87.12 237 TYR A O 1
ATOM 1826 N N . GLN A 1 238 ? 7.178 3.950 -23.539 1.00 87.94 238 GLN A N 1
ATOM 1827 C CA . GLN A 1 238 ? 6.968 2.501 -23.499 1.00 87.94 238 GLN A CA 1
ATOM 1828 C C . GLN A 1 238 ? 6.463 2.039 -22.124 1.00 87.94 238 GLN A C 1
ATOM 1830 O O . GLN A 1 238 ? 5.538 1.230 -22.017 1.00 87.94 238 GLN A O 1
ATOM 1835 N N . GLU A 1 239 ? 7.045 2.586 -21.068 1.00 88.50 239 GLU A N 1
ATOM 1836 C CA . GLU A 1 239 ? 6.726 2.326 -19.674 1.00 88.50 239 GLU A CA 1
ATOM 1837 C C . GLU A 1 239 ? 5.344 2.893 -19.326 1.00 88.50 239 GLU A C 1
ATOM 1839 O O . GLU A 1 239 ? 4.551 2.240 -18.639 1.00 88.50 239 GLU A O 1
ATOM 1844 N N . SER A 1 240 ? 4.998 4.060 -19.878 1.00 91.75 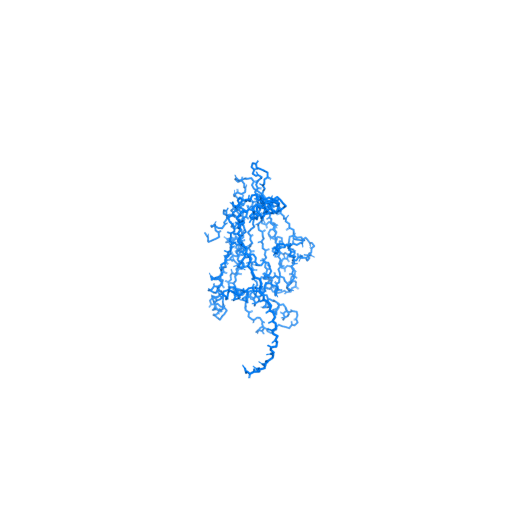240 SER A N 1
ATOM 1845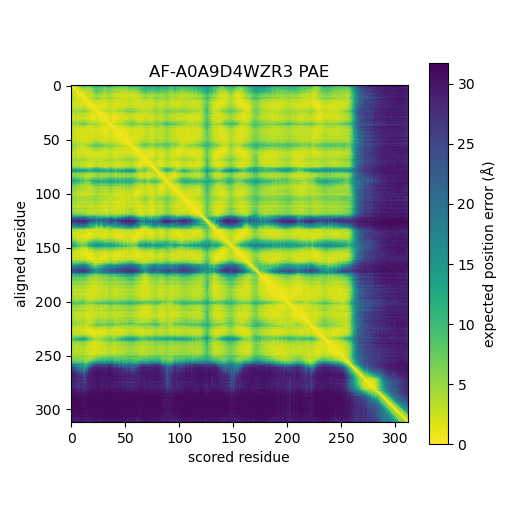 C CA . SER A 1 240 ? 3.657 4.637 -19.757 1.00 91.75 240 SER A CA 1
ATOM 1846 C C . SER A 1 240 ? 2.591 3.758 -20.418 1.00 91.75 240 SER A C 1
ATOM 1848 O O . SER A 1 240 ? 1.565 3.478 -19.796 1.00 91.75 240 SER A O 1
ATOM 1850 N N . VAL A 1 241 ? 2.839 3.236 -21.626 1.00 92.19 241 VAL A N 1
ATOM 1851 C CA . VAL A 1 241 ? 1.925 2.290 -22.298 1.00 92.19 241 VAL A CA 1
ATOM 1852 C C . VAL A 1 241 ? 1.735 1.020 -21.465 1.00 92.19 241 VAL A C 1
ATOM 1854 O O . VAL A 1 241 ? 0.602 0.574 -21.270 1.00 92.19 241 VAL A O 1
ATOM 1857 N N . ASN A 1 242 ? 2.815 0.465 -20.911 1.00 90.88 242 ASN A N 1
ATOM 1858 C CA . ASN A 1 242 ? 2.743 -0.712 -20.041 1.00 90.88 242 ASN A CA 1
ATOM 1859 C C . ASN A 1 242 ? 1.915 -0.436 -18.774 1.00 90.88 242 ASN A C 1
ATOM 1861 O O . ASN A 1 242 ? 1.092 -1.263 -18.373 1.00 90.88 242 ASN A O 1
ATOM 1865 N N . THR A 1 243 ? 2.101 0.743 -18.177 1.00 94.31 243 THR A N 1
ATOM 1866 C CA . THR A 1 243 ? 1.398 1.191 -16.968 1.00 94.31 243 THR A CA 1
ATOM 1867 C C . THR A 1 243 ? -0.101 1.348 -17.216 1.00 94.31 243 THR A C 1
ATOM 1869 O O . THR A 1 243 ? -0.909 0.786 -16.473 1.00 94.31 243 THR A O 1
ATOM 1872 N N . VAL A 1 244 ? -0.486 2.028 -18.300 1.00 94.31 244 VAL A N 1
ATOM 1873 C CA . VAL A 1 244 ? -1.894 2.162 -18.712 1.00 94.31 244 VAL A CA 1
ATOM 1874 C C . VAL A 1 244 ? -2.495 0.799 -19.048 1.00 94.31 244 VAL A C 1
ATOM 1876 O O . VAL A 1 244 ? -3.611 0.499 -18.627 1.00 94.31 244 VAL A O 1
ATOM 1879 N N . GLY A 1 245 ? -1.754 -0.058 -19.753 1.00 94.19 245 GLY A N 1
ATOM 1880 C CA . GLY A 1 245 ? -2.197 -1.408 -20.085 1.00 94.19 245 GLY A CA 1
ATOM 1881 C C . GLY A 1 245 ? -2.487 -2.252 -18.843 1.00 94.19 245 GLY A C 1
ATOM 1882 O O . GLY A 1 245 ? -3.488 -2.969 -18.811 1.00 94.19 245 GLY A O 1
ATOM 1883 N N . LEU A 1 246 ? -1.651 -2.156 -17.802 1.00 93.06 246 LEU A N 1
ATOM 1884 C CA . LEU A 1 246 ? -1.925 -2.820 -16.528 1.00 93.06 246 LEU A CA 1
ATOM 1885 C C . LEU A 1 246 ? -3.150 -2.216 -15.837 1.00 93.06 246 LEU A C 1
ATOM 1887 O O . LEU A 1 246 ? -4.024 -2.973 -15.435 1.00 93.06 246 LEU A O 1
ATOM 1891 N N . ALA A 1 247 ? -3.257 -0.888 -15.757 1.00 94.62 247 ALA A N 1
ATOM 1892 C CA . ALA A 1 247 ? -4.400 -0.215 -15.136 1.00 94.62 247 ALA A CA 1
ATOM 1893 C C . ALA A 1 247 ? -5.737 -0.583 -15.805 1.00 94.62 247 ALA A C 1
ATOM 1895 O O . ALA A 1 247 ? -6.720 -0.874 -15.121 1.00 94.62 247 ALA A O 1
ATOM 1896 N N . ALA A 1 248 ? -5.757 -0.652 -17.140 1.00 94.31 248 ALA A N 1
ATOM 1897 C CA . ALA A 1 248 ? -6.918 -1.090 -17.907 1.00 94.31 248 ALA A CA 1
ATOM 1898 C C . ALA A 1 248 ? -7.324 -2.530 -17.555 1.00 94.31 248 ALA A C 1
ATOM 1900 O O . ALA A 1 248 ? -8.506 -2.800 -17.359 1.00 94.31 248 ALA A O 1
ATOM 1901 N N . ARG A 1 249 ? -6.355 -3.445 -17.402 1.00 93.25 249 ARG A N 1
ATOM 1902 C CA . ARG A 1 249 ? -6.628 -4.819 -16.950 1.00 93.25 249 ARG A CA 1
ATOM 1903 C C . ARG A 1 249 ? -7.106 -4.859 -15.499 1.00 93.25 249 ARG A C 1
ATOM 1905 O O . ARG A 1 249 ? -8.063 -5.570 -15.214 1.00 93.25 249 ARG A O 1
ATOM 1912 N N . SER A 1 250 ? -6.491 -4.095 -14.598 1.00 92.75 250 SER A N 1
ATOM 1913 C CA . SER A 1 250 ? -6.857 -4.053 -13.175 1.00 92.75 250 SER A CA 1
ATOM 1914 C C . SER A 1 250 ? -8.298 -3.599 -12.948 1.00 92.75 250 SER A C 1
ATOM 1916 O O . SER A 1 250 ? -8.940 -4.073 -12.019 1.00 92.75 250 SER A O 1
ATOM 1918 N N . ARG A 1 251 ? -8.838 -2.729 -13.813 1.00 91.75 251 ARG A N 1
ATOM 1919 C CA . ARG A 1 251 ? -10.228 -2.247 -13.730 1.00 91.75 251 ARG A CA 1
ATOM 1920 C C . ARG A 1 251 ? -11.274 -3.369 -13.778 1.00 91.75 251 ARG A C 1
ATOM 1922 O O . ARG A 1 251 ? -12.377 -3.183 -13.275 1.00 91.75 251 ARG A O 1
ATOM 1929 N N . HIS A 1 252 ? -10.952 -4.502 -14.397 1.00 88.00 252 HIS A N 1
ATOM 1930 C CA . HIS A 1 252 ? -11.868 -5.637 -14.528 1.00 88.00 252 HIS A CA 1
ATOM 1931 C C . HIS A 1 252 ? -11.852 -6.583 -13.318 1.00 88.00 252 HIS A C 1
ATOM 1933 O O . HIS A 1 252 ? -12.720 -7.451 -13.213 1.00 88.00 252 HIS A O 1
ATOM 1939 N N . VAL A 1 253 ? -10.917 -6.395 -12.381 1.00 88.50 253 VAL A N 1
ATOM 1940 C CA . VAL A 1 253 ? -10.858 -7.176 -11.144 1.00 88.50 253 VAL A CA 1
ATOM 1941 C C . VAL A 1 253 ? -12.002 -6.755 -10.224 1.00 88.50 253 VAL A C 1
ATOM 1943 O O . VAL A 1 253 ? -12.188 -5.573 -9.941 1.00 88.50 253 VAL A O 1
ATOM 1946 N N . SER A 1 254 ? -12.767 -7.735 -9.745 1.00 85.88 254 SER A N 1
ATOM 1947 C CA . SER A 1 254 ? -13.895 -7.516 -8.837 1.00 85.88 254 SER A CA 1
ATOM 1948 C C . SER A 1 254 ? -13.560 -8.015 -7.436 1.00 85.88 254 SER A C 1
ATOM 1950 O O . SER A 1 254 ? -13.138 -9.157 -7.272 1.00 85.88 254 SER A O 1
ATOM 1952 N N . ASN A 1 255 ? -13.794 -7.172 -6.429 1.00 86.69 255 ASN A N 1
ATOM 1953 C CA . ASN A 1 255 ? -13.616 -7.520 -5.019 1.00 86.69 255 ASN A CA 1
ATOM 1954 C C . ASN A 1 255 ? -14.977 -7.742 -4.353 1.00 86.69 255 ASN A C 1
ATOM 1956 O O . ASN A 1 255 ? -15.951 -7.049 -4.660 1.00 86.69 255 ASN A O 1
ATOM 1960 N N . PHE A 1 256 ? -15.039 -8.675 -3.406 1.00 82.19 256 PHE A N 1
ATOM 1961 C CA . PHE A 1 256 ? -16.235 -8.943 -2.614 1.00 82.19 256 PHE A CA 1
ATOM 1962 C C . PHE A 1 256 ? -16.121 -8.257 -1.256 1.00 82.19 256 PHE A C 1
ATOM 1964 O O . PHE A 1 256 ? -15.609 -8.836 -0.307 1.00 82.19 256 PHE A O 1
ATOM 1971 N N . VAL A 1 257 ? -16.602 -7.020 -1.147 1.00 77.12 257 VAL A N 1
ATOM 1972 C CA . VAL A 1 257 ? -16.544 -6.262 0.111 1.00 77.12 257 VAL A CA 1
ATOM 1973 C C . VAL A 1 257 ? -17.746 -6.640 0.982 1.00 77.12 257 VAL A C 1
ATOM 1975 O O . VAL A 1 257 ? -18.874 -6.290 0.620 1.00 77.12 257 VAL A O 1
ATOM 1978 N N . PRO A 1 258 ? -17.560 -7.342 2.117 1.00 65.38 258 PRO A N 1
ATOM 1979 C CA . PRO A 1 258 ? -18.663 -7.656 3.012 1.00 65.38 258 PRO A CA 1
ATOM 1980 C C . PRO A 1 258 ? -19.208 -6.360 3.617 1.00 65.38 258 PRO A C 1
ATOM 1982 O O . PRO A 1 258 ? -18.447 -5.510 4.080 1.00 65.38 258 PRO A O 1
ATOM 1985 N N . SER A 1 259 ? -20.528 -6.197 3.641 1.00 56.09 259 SER A N 1
ATOM 1986 C CA . SER A 1 259 ? -21.155 -5.147 4.439 1.00 56.09 259 SER A CA 1
ATOM 1987 C C . SER A 1 259 ? -20.868 -5.419 5.919 1.00 56.09 259 SER A C 1
ATOM 1989 O O . SER A 1 259 ? -21.152 -6.513 6.407 1.00 56.09 259 SER A O 1
ATOM 1991 N N . ALA A 1 260 ? -20.358 -4.414 6.635 1.00 55.44 260 ALA A N 1
ATOM 1992 C CA . ALA A 1 260 ? -20.034 -4.462 8.068 1.00 55.44 260 ALA A CA 1
ATOM 1993 C C . ALA A 1 260 ? -21.195 -4.921 8.980 1.00 55.44 260 ALA A C 1
ATOM 1995 O O . ALA A 1 260 ? -20.979 -5.303 10.123 1.00 55.44 260 ALA A O 1
ATOM 1996 N N . HIS A 1 261 ? -22.425 -4.947 8.457 1.00 44.28 261 HIS A N 1
ATOM 1997 C CA . HIS A 1 261 ? -23.635 -5.412 9.134 1.00 44.28 261 HIS A CA 1
ATOM 1998 C C . HIS A 1 261 ? -24.169 -6.742 8.591 1.00 44.28 261 HIS A C 1
ATOM 2000 O O . HIS A 1 261 ? -25.381 -6.910 8.432 1.00 44.28 261 HIS A O 1
ATOM 2006 N N . LYS A 1 262 ? -23.313 -7.733 8.324 1.00 39.12 262 LYS A N 1
ATOM 2007 C CA . LYS A 1 262 ? -23.819 -9.106 8.402 1.00 39.12 262 LYS A CA 1
ATOM 2008 C C . LYS A 1 262 ? -24.013 -9.415 9.881 1.00 39.12 262 LYS A C 1
ATOM 2010 O O . LYS A 1 262 ? -23.076 -9.822 10.556 1.00 39.12 262 LYS A O 1
ATOM 2015 N N . LEU A 1 263 ? -25.245 -9.199 10.361 1.00 38.72 263 LEU A N 1
ATOM 2016 C CA . LEU A 1 263 ? -25.799 -9.963 11.474 1.00 38.72 263 LEU A CA 1
ATOM 2017 C C . LEU A 1 263 ? -25.293 -11.387 11.284 1.00 38.72 263 LEU A C 1
ATOM 2019 O O . LEU A 1 263 ? -25.622 -12.031 10.283 1.00 38.72 263 LEU A O 1
ATOM 2023 N N . GLU A 1 264 ? -24.437 -11.840 12.193 1.00 34.53 264 GLU A N 1
ATOM 2024 C CA . GLU A 1 264 ? -24.218 -13.258 12.374 1.00 34.53 264 GLU A CA 1
ATOM 2025 C C . GLU A 1 264 ? -25.620 -13.825 12.576 1.00 34.53 264 GLU A C 1
ATOM 2027 O O . GLU A 1 264 ? -26.209 -13.686 13.647 1.00 34.53 264 GLU A O 1
ATOM 2032 N N . THR A 1 265 ? -26.219 -14.403 11.531 1.00 35.19 265 THR A N 1
ATOM 2033 C CA . THR A 1 265 ? -27.297 -15.354 11.757 1.00 35.19 265 THR A CA 1
ATOM 2034 C C . THR A 1 265 ? -26.700 -16.318 12.760 1.00 35.19 265 THR A C 1
ATOM 2036 O O . THR A 1 265 ? -25.636 -16.874 12.441 1.00 35.19 265 THR A O 1
ATOM 2039 N N . PRO A 1 266 ? -27.298 -16.477 13.957 1.00 35.19 266 PRO A N 1
ATOM 2040 C CA . PRO A 1 266 ? -26.813 -17.454 14.904 1.00 35.19 266 PRO A CA 1
ATOM 2041 C C . PRO A 1 266 ? -26.625 -18.719 14.089 1.00 35.19 266 PRO A C 1
ATOM 2043 O O . PRO A 1 266 ? -27.549 -19.120 13.370 1.00 35.19 266 PRO A O 1
ATOM 2046 N N . LYS A 1 267 ? -25.421 -19.299 14.111 1.00 43.41 267 LYS A N 1
ATOM 2047 C CA . LYS A 1 267 ? -25.276 -20.693 13.717 1.00 43.41 267 LYS A CA 1
ATOM 2048 C C . LYS A 1 267 ? -26.186 -21.414 14.697 1.00 43.41 267 LYS A C 1
ATOM 2050 O O . LYS A 1 267 ? -25.768 -21.719 15.808 1.00 43.41 267 LYS A O 1
ATOM 2055 N N . ALA A 1 268 ? -27.465 -21.554 14.339 1.00 42.47 268 ALA A N 1
ATOM 2056 C CA . ALA A 1 268 ? -28.388 -22.399 15.045 1.00 42.47 268 ALA A CA 1
ATOM 2057 C C . ALA A 1 268 ? -27.640 -23.714 15.051 1.00 42.47 268 ALA A C 1
ATOM 2059 O O . ALA A 1 268 ? -27.328 -24.251 13.984 1.00 42.47 268 ALA A O 1
ATOM 2060 N N . ASN A 1 269 ? -27.203 -24.116 16.238 1.00 45.53 269 ASN A N 1
ATOM 2061 C CA . ASN A 1 269 ? -26.554 -25.384 16.441 1.00 45.53 269 ASN A CA 1
ATOM 2062 C C . ASN A 1 269 ? -27.672 -26.377 16.146 1.00 45.53 269 ASN A C 1
ATOM 2064 O O . ASN A 1 269 ? -28.512 -26.662 16.996 1.00 45.53 269 ASN A O 1
ATOM 2068 N N . VAL A 1 270 ? -27.829 -26.709 14.863 1.00 56.66 270 VAL A N 1
ATOM 2069 C CA . VAL A 1 270 ? -28.840 -27.637 14.408 1.00 56.66 270 VAL A CA 1
ATOM 2070 C C . VAL A 1 270 ? -28.354 -28.942 14.982 1.00 56.66 270 VAL A C 1
ATOM 2072 O O . VAL A 1 270 ? -27.436 -29.547 14.434 1.00 56.66 270 VAL A O 1
ATOM 2075 N N . ASP A 1 271 ? -28.935 -29.301 16.121 1.00 61.19 271 ASP A N 1
ATOM 2076 C CA . ASP A 1 271 ? -28.696 -30.558 16.793 1.00 61.19 271 ASP A CA 1
ATOM 2077 C C . ASP A 1 271 ? -28.998 -31.675 15.791 1.00 61.19 271 ASP A C 1
ATOM 2079 O O . ASP A 1 271 ? -30.148 -32.001 15.463 1.00 61.19 271 ASP A O 1
ATOM 2083 N N . MET A 1 272 ? -27.919 -32.168 15.193 1.00 59.53 272 MET A N 1
ATOM 2084 C CA . MET A 1 272 ? -27.969 -33.126 14.107 1.00 59.53 272 MET A CA 1
ATOM 2085 C C . MET A 1 272 ? -28.518 -34.457 14.633 1.00 59.53 272 MET A C 1
ATOM 2087 O O . MET A 1 272 ? -29.170 -35.172 13.874 1.00 59.53 272 MET A O 1
ATOM 2091 N N . GLU A 1 273 ? -28.370 -34.736 15.937 1.00 64.81 273 GLU A N 1
ATOM 2092 C CA . GLU A 1 273 ? -28.966 -35.898 16.595 1.00 64.81 273 GLU A CA 1
ATOM 2093 C C . GLU A 1 273 ? -30.486 -35.778 16.697 1.00 64.81 273 GLU A C 1
ATOM 2095 O O . GLU A 1 273 ? -31.192 -36.744 16.398 1.00 64.81 273 GLU A O 1
ATOM 2100 N N . ALA A 1 274 ? -31.017 -34.602 17.043 1.00 69.81 274 ALA A N 1
ATOM 2101 C CA . ALA A 1 274 ? -32.462 -34.377 17.096 1.00 69.81 274 ALA A CA 1
ATOM 2102 C C . ALA A 1 274 ? -33.121 -34.557 15.715 1.00 69.81 274 ALA A C 1
ATOM 2104 O O . ALA A 1 274 ? -34.177 -35.190 15.596 1.00 69.81 274 ALA A O 1
ATOM 2105 N N . LYS A 1 275 ? -32.468 -34.082 14.642 1.00 69.25 275 LYS A N 1
ATOM 2106 C CA . LYS A 1 275 ? -32.925 -34.325 13.262 1.00 69.25 275 LYS A CA 1
ATOM 2107 C C . LYS A 1 275 ? -32.809 -35.794 12.852 1.00 69.25 275 LYS A C 1
ATOM 2109 O O . LYS A 1 275 ? -33.721 -36.297 12.195 1.00 69.25 275 LYS A O 1
ATOM 2114 N N . LEU A 1 276 ? -31.739 -36.491 13.248 1.00 66.31 276 LEU A N 1
ATOM 2115 C CA . LEU A 1 276 ? -31.579 -37.921 12.968 1.00 66.31 276 LEU A CA 1
ATOM 2116 C C . LEU A 1 276 ? -32.672 -38.754 13.653 1.00 66.31 276 LEU A C 1
ATOM 2118 O O . LEU A 1 276 ? -33.262 -39.627 13.017 1.00 66.31 276 LEU A O 1
ATOM 2122 N N . ARG A 1 277 ? -32.982 -38.458 14.922 1.00 74.19 277 ARG A N 1
ATOM 2123 C CA . ARG A 1 277 ? -34.046 -39.134 15.685 1.00 74.19 277 ARG A CA 1
ATOM 2124 C C . ARG A 1 277 ? -35.418 -38.907 15.052 1.00 74.19 277 ARG A C 1
ATOM 2126 O O . ARG A 1 277 ? -36.133 -39.872 14.799 1.00 74.19 277 ARG A O 1
ATOM 2133 N N . SER A 1 278 ? -35.737 -37.664 14.690 1.00 75.25 278 SER A N 1
ATOM 2134 C CA . SER A 1 278 ? -37.004 -37.333 14.023 1.00 75.25 278 SER A CA 1
ATOM 2135 C C . SER A 1 278 ? -37.138 -38.004 12.642 1.00 75.25 278 SER A C 1
ATOM 2137 O O . SER A 1 278 ? -38.208 -38.497 12.276 1.00 75.25 278 SER A O 1
ATOM 2139 N N . TRP A 1 279 ? -36.038 -38.121 11.889 1.00 70.62 279 TRP A N 1
ATOM 2140 C CA . TRP A 1 279 ? -36.026 -38.843 10.614 1.00 70.62 279 TRP A CA 1
ATOM 2141 C C . TRP A 1 279 ? -36.236 -40.355 10.793 1.00 70.62 279 TRP A C 1
ATOM 2143 O O . TRP A 1 279 ? -37.026 -40.956 10.059 1.00 70.62 279 TRP A O 1
ATOM 2153 N N . LEU A 1 280 ? -35.594 -40.970 11.789 1.00 70.56 280 LEU A N 1
ATOM 2154 C CA . LEU A 1 280 ? -35.764 -42.394 12.103 1.00 70.56 280 LEU A CA 1
ATOM 2155 C C . LEU A 1 280 ? -37.202 -42.721 12.541 1.00 70.56 280 LEU A C 1
ATOM 2157 O O . LEU A 1 280 ? -37.772 -43.711 12.080 1.00 70.56 280 LEU A O 1
ATOM 2161 N N . GLU A 1 281 ? -37.830 -41.857 13.340 1.00 73.31 281 GLU A N 1
ATOM 2162 C CA . GLU A 1 281 ? -39.234 -42.007 13.748 1.00 73.31 281 GLU A CA 1
ATOM 2163 C C . GLU A 1 281 ? -40.213 -41.885 12.570 1.00 73.31 281 GLU A C 1
ATOM 2165 O O . GLU A 1 281 ? -41.222 -42.595 12.520 1.00 73.31 281 GLU A O 1
ATOM 2170 N N . SER A 1 282 ? -39.905 -41.036 11.583 1.00 70.44 282 SER A N 1
ATOM 2171 C CA . SER A 1 282 ? -40.745 -40.862 10.391 1.00 70.44 282 SER A CA 1
ATOM 2172 C C . SER A 1 282 ? -40.744 -42.091 9.471 1.00 70.44 282 SER A C 1
ATOM 2174 O O . SER A 1 282 ? -41.778 -42.439 8.898 1.00 70.44 282 SER A O 1
ATOM 2176 N N . LYS A 1 283 ? -39.622 -42.824 9.385 1.00 58.38 283 LYS A N 1
ATOM 2177 C CA . LYS A 1 283 ? -39.537 -44.069 8.602 1.00 58.38 283 LYS A CA 1
ATOM 2178 C C . LYS A 1 283 ? -40.165 -45.280 9.294 1.00 58.38 283 LYS A C 1
ATOM 2180 O O . LYS A 1 283 ? -40.559 -46.220 8.604 1.00 58.38 283 LYS A O 1
ATOM 2185 N N . GLY A 1 284 ? -40.318 -45.252 10.619 1.00 49.91 284 GLY A N 1
ATOM 2186 C CA . GLY A 1 284 ? -40.982 -46.316 11.382 1.00 49.91 284 GLY A CA 1
ATOM 2187 C C . GLY A 1 284 ? -42.501 -46.395 11.176 1.00 49.91 284 GLY A C 1
ATOM 2188 O O . GLY A 1 284 ? -43.093 -47.442 11.421 1.00 49.91 284 GLY A O 1
ATOM 2189 N N . LYS A 1 285 ? -43.144 -45.325 10.686 1.00 49.97 285 LYS A N 1
ATOM 2190 C CA . LYS A 1 285 ? -44.613 -45.238 10.554 1.00 49.97 285 LYS A CA 1
ATOM 2191 C C . LYS A 1 285 ? -45.162 -45.597 9.164 1.00 49.97 285 LYS A C 1
ATOM 2193 O O . LYS A 1 285 ? -46.374 -45.609 8.983 1.00 49.97 285 LYS A O 1
ATOM 2198 N N . ALA A 1 286 ? -44.306 -45.935 8.195 1.00 44.88 286 ALA A N 1
ATOM 2199 C CA . ALA A 1 286 ? -44.706 -46.209 6.806 1.00 44.88 286 ALA A CA 1
ATOM 2200 C C . ALA A 1 286 ? -44.792 -47.708 6.431 1.00 44.88 286 ALA A C 1
ATOM 2202 O O . ALA A 1 286 ? -44.836 -48.044 5.248 1.00 44.88 286 ALA A O 1
ATOM 2203 N N . LYS A 1 287 ? -44.819 -48.633 7.403 1.00 44.47 287 LYS A N 1
ATOM 2204 C CA . LYS A 1 287 ? -44.990 -50.078 7.142 1.00 44.47 287 LYS A CA 1
ATOM 2205 C C . LYS A 1 287 ? -46.006 -50.745 8.069 1.00 44.47 287 LYS A C 1
ATOM 2207 O O . LYS A 1 287 ? -45.692 -51.714 8.746 1.00 44.47 287 LYS A O 1
ATOM 2212 N N . THR A 1 288 ? -47.250 -50.279 8.032 1.00 38.47 288 THR A N 1
ATOM 2213 C CA . THR A 1 288 ? -48.393 -51.089 8.483 1.00 38.47 288 THR A CA 1
ATOM 2214 C C . THR A 1 288 ? -49.682 -50.507 7.924 1.00 38.47 288 THR A C 1
ATOM 2216 O O . THR A 1 288 ? -50.260 -49.620 8.539 1.00 38.47 288 THR A O 1
ATOM 2219 N N . SER A 1 289 ? -50.121 -50.980 6.750 1.00 32.72 289 SER A N 1
ATOM 2220 C CA . SER A 1 289 ? -51.541 -51.165 6.388 1.00 32.72 289 SER A CA 1
ATOM 2221 C C . SER A 1 289 ? -51.704 -51.643 4.941 1.00 32.72 289 SER A C 1
ATOM 2223 O O . SER A 1 289 ? -51.131 -51.056 4.033 1.00 32.72 289 SER A O 1
ATOM 2225 N N . GLN A 1 290 ? -52.579 -52.645 4.792 1.00 37.25 290 GLN A N 1
ATOM 2226 C CA . GLN A 1 290 ? -53.101 -53.335 3.596 1.00 37.25 290 GLN A CA 1
ATOM 2227 C C . GLN A 1 290 ? -52.389 -54.642 3.207 1.00 37.25 290 GLN A C 1
ATOM 2229 O O . GLN A 1 290 ? -51.195 -54.650 2.952 1.00 37.25 290 GLN A O 1
ATOM 2234 N N . GLN A 1 291 ? -53.053 -55.789 3.042 1.00 35.31 291 GLN A N 1
ATOM 2235 C CA . GLN A 1 291 ? -54.274 -56.386 3.609 1.00 35.31 291 GLN A CA 1
ATOM 2236 C C . GLN A 1 291 ? -54.268 -57.863 3.136 1.00 35.31 291 GLN A C 1
ATOM 2238 O O . GLN A 1 291 ? -53.763 -58.166 2.059 1.00 35.31 291 GLN A O 1
ATOM 2243 N N . ARG A 1 292 ? -54.818 -58.779 3.946 1.00 32.59 292 ARG A N 1
ATOM 2244 C CA . ARG A 1 292 ? -55.206 -60.168 3.583 1.00 32.59 292 ARG A CA 1
ATOM 2245 C C . ARG A 1 292 ? -56.165 -60.135 2.358 1.00 32.59 292 ARG A C 1
ATOM 2247 O O . ARG A 1 292 ? -56.858 -59.138 2.227 1.00 32.59 292 ARG A O 1
ATOM 2254 N N . LEU A 1 293 ? -56.353 -61.108 1.452 1.00 31.50 293 LEU A N 1
ATOM 2255 C CA . LEU A 1 293 ? -56.507 -62.575 1.523 1.00 31.50 293 LEU A CA 1
ATOM 2256 C C . LEU A 1 293 ? -56.700 -63.112 0.072 1.00 31.50 293 LEU A C 1
ATOM 2258 O O . LEU A 1 293 ? -57.304 -62.416 -0.740 1.00 31.50 293 LEU A O 1
ATOM 2262 N N . GLY A 1 294 ? -56.306 -64.358 -0.228 1.00 28.06 294 GLY A N 1
ATOM 2263 C CA . GLY A 1 294 ? -56.728 -65.094 -1.440 1.00 28.06 294 GLY A CA 1
ATOM 2264 C C . GLY A 1 294 ? -55.831 -66.306 -1.764 1.00 28.06 294 GLY A C 1
ATOM 2265 O O . GLY A 1 294 ? -54.637 -66.096 -1.957 1.00 28.06 294 GLY A O 1
ATOM 2266 N N . PRO A 1 295 ? -56.329 -67.564 -1.779 1.00 42.72 295 PRO A N 1
ATOM 2267 C CA . PRO A 1 295 ? -55.470 -68.748 -1.700 1.00 42.72 295 PRO A CA 1
ATOM 2268 C C . PRO A 1 295 ? -55.214 -69.451 -3.052 1.00 42.72 295 PRO A C 1
ATOM 2270 O O . PRO A 1 295 ? -55.939 -69.256 -4.020 1.00 42.72 295 PRO A O 1
ATOM 2273 N N . PHE A 1 296 ? -54.248 -70.382 -3.023 1.00 30.36 296 PHE A N 1
ATOM 2274 C CA . PHE A 1 296 ? -54.065 -71.534 -3.928 1.00 30.36 296 PHE A CA 1
ATOM 2275 C C . PHE A 1 296 ? -53.510 -71.309 -5.351 1.00 30.36 296 PHE A C 1
ATOM 2277 O O . PHE A 1 296 ? -54.252 -71.054 -6.291 1.00 30.36 296 PHE A O 1
ATOM 2284 N N . LYS A 1 297 ? -52.217 -71.623 -5.541 1.00 29.22 297 LYS A N 1
ATOM 2285 C CA . LYS A 1 297 ? -51.699 -72.859 -6.191 1.00 29.22 297 LYS A CA 1
ATOM 2286 C C . LYS A 1 297 ? -50.256 -72.647 -6.672 1.00 29.22 297 LYS A C 1
ATOM 2288 O O . LYS A 1 297 ? -49.993 -71.797 -7.511 1.00 29.22 297 LYS A O 1
ATOM 2293 N N . SER A 1 298 ? -49.334 -73.473 -6.184 1.00 34.22 298 SER A N 1
ATOM 2294 C CA . SER A 1 298 ? -48.130 -73.857 -6.933 1.00 34.22 298 SER A CA 1
ATOM 2295 C C . SER A 1 298 ? -48.515 -74.942 -7.950 1.00 34.22 298 SER A C 1
ATOM 2297 O O . SER A 1 298 ? -49.503 -75.653 -7.730 1.00 34.22 298 SER A O 1
ATOM 2299 N N . PRO A 1 299 ? -47.807 -75.052 -9.089 1.00 40.66 299 PRO A N 1
ATOM 2300 C CA . PRO A 1 299 ? -46.745 -76.068 -9.166 1.00 40.66 299 PRO A CA 1
ATOM 2301 C C . PRO A 1 299 ? -45.554 -75.596 -10.064 1.00 40.66 299 PRO A C 1
ATOM 2303 O O . PRO A 1 299 ? -45.731 -74.882 -11.037 1.00 40.66 299 PRO A O 1
ATOM 2306 N N . ILE A 1 300 ? -44.293 -75.777 -9.645 1.00 31.50 300 ILE A N 1
ATOM 2307 C CA . ILE A 1 300 ? -43.393 -76.897 -10.016 1.00 31.50 300 ILE A CA 1
ATOM 2308 C C . ILE A 1 300 ? -42.597 -76.704 -11.329 1.00 31.50 300 ILE A C 1
ATOM 2310 O O . ILE A 1 300 ? -43.128 -76.748 -12.428 1.00 31.50 300 ILE A O 1
ATOM 2314 N N . LEU A 1 301 ? -41.274 -76.661 -11.111 1.00 32.22 301 LEU A N 1
ATOM 2315 C CA . LEU A 1 301 ? -40.149 -77.277 -11.836 1.00 32.22 301 LEU A CA 1
ATOM 2316 C C . LEU A 1 301 ? -39.557 -76.710 -13.147 1.00 32.22 301 LEU A C 1
ATOM 2318 O O . LEU A 1 301 ? -40.207 -76.632 -14.180 1.00 32.22 301 LEU A O 1
ATOM 2322 N N . LYS A 1 302 ? -38.206 -76.689 -13.073 1.00 29.64 302 LYS A N 1
ATOM 2323 C CA . LYS A 1 302 ? -37.173 -76.986 -14.096 1.00 29.64 302 LYS A CA 1
ATOM 2324 C C . LYS A 1 302 ? -36.956 -75.925 -15.177 1.00 29.64 302 LYS A C 1
ATOM 2326 O O . LYS A 1 302 ? -37.887 -75.286 -15.617 1.00 29.64 302 LYS A O 1
ATOM 2331 N N . LYS A 1 303 ? -35.782 -75.774 -15.787 1.00 31.77 303 LYS A N 1
ATOM 2332 C CA . LYS A 1 303 ? -34.337 -76.004 -15.545 1.00 31.77 303 LYS A CA 1
ATOM 2333 C C . LYS A 1 303 ? -33.716 -75.600 -16.899 1.00 31.77 303 LYS A C 1
ATOM 2335 O O . LYS A 1 303 ? -34.343 -75.883 -17.914 1.00 31.77 303 LYS A O 1
ATOM 2340 N N . ASN A 1 304 ? -32.469 -75.121 -16.896 1.00 30.39 304 ASN A N 1
ATOM 2341 C CA . ASN A 1 304 ? -31.569 -75.006 -18.064 1.00 30.39 304 ASN A CA 1
ATOM 2342 C C . ASN A 1 304 ? -31.918 -73.869 -19.050 1.00 30.39 304 ASN A C 1
ATOM 2344 O O . ASN A 1 304 ? -33.076 -73.541 -19.231 1.00 30.39 304 ASN A O 1
ATOM 2348 N N . SER A 1 305 ? -30.996 -73.216 -19.753 1.00 31.73 305 SER A N 1
ATOM 2349 C CA . SER A 1 305 ? -29.532 -73.260 -19.829 1.00 31.73 305 SER A CA 1
ATOM 2350 C C . SER A 1 305 ? -29.075 -72.057 -20.666 1.00 31.73 305 SER A C 1
ATOM 2352 O O . SER A 1 305 ? -29.803 -71.627 -21.550 1.00 31.73 305 SER A O 1
ATOM 2354 N N . LYS A 1 306 ? -27.863 -71.575 -20.358 1.00 35.16 306 LYS A N 1
ATOM 2355 C CA . LYS A 1 306 ? -26.807 -71.003 -21.224 1.00 35.16 306 LYS A CA 1
ATOM 2356 C C . LYS A 1 306 ? -27.144 -70.678 -22.692 1.00 35.16 306 LYS A C 1
ATOM 2358 O O . LYS A 1 306 ? -27.652 -71.553 -23.368 1.00 35.16 306 LYS A O 1
ATOM 2363 N N . PHE A 1 307 ? -26.679 -69.521 -23.180 1.00 34.31 307 PHE A N 1
ATOM 2364 C CA . PHE A 1 307 ? -25.744 -69.302 -24.320 1.00 34.31 307 PHE A CA 1
ATOM 2365 C C . PHE A 1 307 ? -25.591 -67.764 -24.492 1.00 34.31 307 PHE A C 1
ATOM 2367 O O . PHE A 1 307 ? -26.592 -67.068 -24.574 1.00 34.31 307 PHE A O 1
ATOM 2374 N N . HIS A 1 308 ? -24.435 -67.164 -24.170 1.00 34.09 308 HIS A N 1
ATOM 2375 C CA . HIS A 1 308 ? -23.285 -66.849 -25.052 1.00 34.09 308 HIS A CA 1
ATOM 2376 C C . HIS A 1 308 ? -23.588 -65.878 -26.207 1.00 34.09 308 HIS A C 1
ATOM 2378 O O . HIS A 1 308 ? -24.285 -66.251 -27.142 1.00 34.09 308 HIS A O 1
ATOM 2384 N N . HIS A 1 309 ? -23.022 -64.666 -26.133 1.00 36.16 309 HIS A N 1
ATOM 2385 C CA . HIS A 1 309 ? -21.970 -64.101 -27.012 1.00 36.16 309 HIS A CA 1
ATOM 2386 C C . HIS A 1 309 ? -21.918 -62.578 -26.778 1.00 36.16 309 HIS A C 1
ATOM 2388 O O . HIS A 1 309 ? -22.948 -61.915 -26.777 1.00 36.16 309 HIS A O 1
ATOM 2394 N N . ASP A 1 310 ? -20.815 -62.059 -26.238 1.00 35.91 310 ASP A N 1
ATOM 2395 C CA . ASP A 1 310 ? -19.633 -61.539 -26.956 1.00 35.91 310 ASP A CA 1
ATOM 2396 C C . ASP A 1 310 ? -19.974 -60.366 -27.888 1.00 35.91 310 ASP A C 1
ATOM 2398 O O . ASP A 1 310 ? -20.697 -60.522 -28.863 1.00 35.91 310 ASP A O 1
ATOM 2402 N N . ILE A 1 311 ? -19.643 -59.148 -27.446 1.00 40.03 311 ILE A N 1
ATOM 2403 C CA . ILE A 1 311 ? -18.489 -58.342 -27.901 1.00 40.03 311 ILE A CA 1
ATOM 2404 C C . ILE A 1 311 ? -18.730 -57.731 -29.288 1.00 40.03 311 ILE A C 1
ATOM 2406 O O . ILE A 1 311 ? -18.602 -58.400 -30.309 1.00 40.03 311 ILE A O 1
ATOM 2410 N N . CYS A 1 312 ? -19.015 -56.429 -29.282 1.00 41.91 312 CYS A N 1
ATOM 2411 C CA . CYS A 1 312 ? -18.151 -55.378 -29.829 1.00 41.91 312 CYS A CA 1
ATOM 2412 C C . CYS A 1 312 ? -18.425 -54.087 -29.047 1.00 41.91 312 CYS A C 1
ATOM 2414 O O . CYS A 1 312 ? -19.610 -53.849 -28.721 1.00 41.91 312 CYS A O 1
#

InterPro domains:
  IPR001752 Kinesin motor domain [PF00225] (3-253)
  IPR001752 Kinesin motor domain [PR00380] (13-34)
  IPR001752 Kinesin motor domain [PR00380] (125-142)
  IPR001752 Kinesin motor domain [PR00380] (156-174)
  IPR001752 Kinesin motor domain [PR00380] (205-226)
  IPR001752 Kinesin motor domain [PS50067] (1-253)
  IPR001752 Kinesin motor domain [SM00129] (1-261)
  IPR019821 Kinesin motor domain, conserved site [PS00411] (155-166)
  IPR027417 P-loop containing nucleoside triphosphate hydrolase [SSF52540] (3-281)
  IPR027640 Kinesin-like protein [PTHR47969] (3-257)
  IPR036961 Kinesin motor domain superfamily [G3DSA:3.40.850.10] (1-293)

Secondary structure (DSSP, 8-state):
-TTGGGHHHHTTT--EEEEEESSTTSSHHHHHTB-SSSB-HHHHHHHHHHHHHHHHT-EEEEEEEEEETTEEEESSSSS--EEEEEE-TTS-EEEET---EE--STTTHHHHHHHHHHHHHHTS-SSS-GGGTSEEEEEEEEEPPP-TTS---EEEEEEEEPPP-S-GGGS---THHHHHHHHHHHHHHHHHHHHHHHHTT-S---GGG-HHHHHTGGGSSSSSEEEEEE---TT-HHHHHHHHHHHHHHTT-------TT----------HHHHHHHHHHHHHTSS-------------------------

Radius of gyration: 30.14 Å; Cα contacts (8 Å, |Δi|>4): 492; chains: 1; bounding box: 83×100×54 Å

Sequence (312 aa):
TEVSPMMPHIFNGCNATVFAYGATGSGKTYTMQGTEEHPGLIHLAMSNIIYICQNTGSTTHLSYYEVYMDRCYDLLELKATEISVLDDQDGQIHLRGLSQVPVHTMSEFPDVFASGVQRRKVAHTCLNDVSSRSHGVLVISVVSTPDETGRTVCGKLNLIDLAGNEDNRRSCSEGIRLQESAKINQSLFALSNVIYTLNNNQTRIPYRESKLTRILQDSLGGTSRALMVACLNPGEYQESVNTVGLAARSRHVSNFVPSAHKLETPKANVDMEAKLRSWLESKGKAKTSQQRLGPFKSPILKKNSKFHHDIC

Foldseek 3Di:
DVCVVVLVVQQLQFEAEEEEAFAPVLCLCCQQQNDPVGGHPVLVSVQVNLVVCVVQVKWKWKWKWKQFLLWIFGLQDPDTDTWDWDADPVRATDTHPTDIHTDNDSVVVVVSVVSSVVSLVVVDPDDDDSLQQIKMKMKMKIWGQQDPVRDIHIYIYIYIRAHGQDQCVVPPDDDPVVSSSVSSNQLVVLVLQQLVCQLVVHPDRPLVSGPNSSVCVCVFQH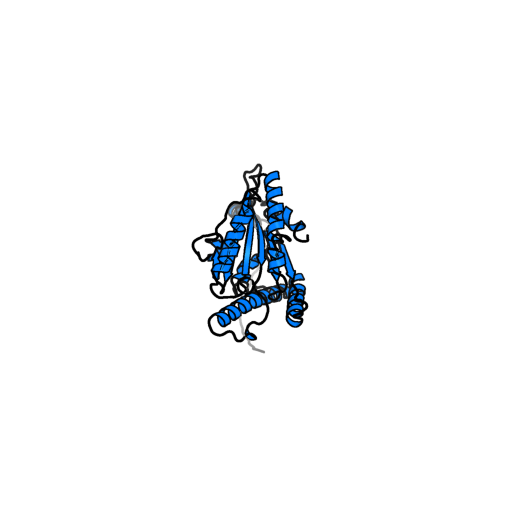AHPYHYHQRADPVDVVRSVVSVVSVVSSVSGDYRHDRSPPPPPPPPVPVVVVVVVVVVVVVVPPPDDDDDDDDDDDDDDDDDDDDDDDDD